Protein 5VCZ (pdb70)

Foldseek 3Di:
DVVDPFPDDDAKFWADPVDDPGRDDDAVQDDPVDDDDCVVRFWDFDDWPDQDQQATKTWIQGRRPRDIKIKGKGDAAQPTDVSVVLQSVLNVQLVLLDDDPQAWHWPTWMDDPRMIMTITHDFAAFQVVVLVVVVFADPVVLLLQALLSVLVSLVSQQVQQKAQQADARRQWGHHPPSHIHGYDSSQMDRACNVHGDDGDHYQLQQFQPCVVVPPDHSLRVLSSVLVRSLCRNQVDDGDSDDDRSVCLLVQDDDCVRPVPPDPVSNVLSSLSSHNDSVRRDHSVRSCPDPSNPD

Solvent-accessible surface area: 15020 Å² total; per-residue (Å²): 104,40,132,105,151,85,84,198,159,138,167,22,75,45,6,30,124,86,51,106,116,55,93,90,9,150,16,72,38,31,52,100,98,111,126,77,33,4,3,91,6,2,12,95,106,83,53,127,81,24,117,25,111,101,1,32,31,13,64,0,89,7,86,111,66,40,132,56,3,14,0,53,60,9,112,56,82,36,216,21,18,94,20,86,37,113,54,15,45,18,0,4,5,14,63,92,4,37,142,35,92,1,3,11,86,33,72,48,2,0,19,27,44,20,25,6,10,5,4,24,32,52,32,32,64,8,0,64,87,31,20,123,90,121,59,45,50,5,60,46,88,44,0,51,25,8,0,80,1,2,0,49,0,0,16,45,0,29,81,80,24,2,0,0,13,21,0,38,3,33,7,1,53,17,25,101,234,40,102,2,53,0,0,72,1,33,33,16,28,78,66,69,60,98,54,106,35,170,51,86,124,13,21,56,54,7,18,0,21,16,16,113,147,44,56,68,21,40,21,2,1,2,0,8,0,0,0,0,0,0,36,4,10,14,82,8,162,3,42,112,39,51,130,28,26,99,61,7,11,131,50,97,21,20,84,155,82,0,81,78,19,38,87,95,0,79,53,3,0,82,70,0,8,48,48,56,33,182,128,11,22,82,2,113,55,1,29,67,49,92,72,5,125,194

Sequence (294 aa):
LGTENLYFQSQPRRVSFRGEASETLQSPGYDPSRPESFFQQSFQRLSRLGHGSSYGEVFKVRSKEDGRLYAVKRSMSPFRGPKDRARKLAEVGSHEKVGQHPCCVRLEQAWEEGGILYLQTELCGPSLQQHCEAWGASSLPEAQVWGYLRDTLLALAHLHSQGLVHLDVKPANIFLGPRGRCKLGDFGLLVELGTAGAGEVQEGDPRYMAPELLQGSYGTAADVFSLGLTILEVACNMELPHHGGEGWQQLRQGYLPPEFTAGLSSELRSSVLVMMLEPDPKLRATAEALLALPVLRQ

GO terms:
  GO:0016301 kinase activity (F, IDA)
  GO:0004674 protein serine/threonine kinase activity (F, IDA)
  GO:0010972 negative regulation of G2/M transition of mitotic cell cycle (P, IDA)
  GO:0000139 Golgi membrane (C, EXP)
  GO:0005789 endoplasmic reticulum membrane (C, EXP)
  GO:0004672 protein kinase activity (F, TAS)
  GO:0005783 endoplasmic reticulum (C, TAS)
  GO:0005794 Golgi apparatus (C, TAS)
  GO:0016020 membrane (C, TAS)
  GO:0000079 regulation of cyclin-dependent protein serine/threonine kinase activity (P, TAS)
  GO:0000278 mitotic cell cycle (P, TAS)
  GO:0007088 regulation of mitotic nuclear division (P, TAS)
  GO:0004674 protein serine/threonine kinase activity (F, TAS)
  GO:0005654 nucleoplasm (C, TAS)
  GO:0005829 cytosol (C, TAS)
  GO:0000086 G2/M transition of mitotic cell cycle (P, TAS)
  GO:0005515 protein binding (F, IPI)
  GO:0005794 Golgi apparatus (C, IDA)
  GO:0016020 membrane (C, HDA)

Radius of gyration: 20.24 Å; Cα contacts (8 Å, |Δi|>4): 505; chains: 1; bounding box: 45×42×62 Å

Secondary structure (DSSP, 8-state):
-TTSS--S----EE--SS--S-S----TT--TTSSS-HHHHHEEEEEEEEEETTEEEEEEEETTTS-EEEEEEESSS--SHHHHHHHHHHHHHHHHH---TTBPPEEEEEEETTEEEEEEE--S-BHHHHHHHH-SPPPHHHHHHHHHHHHHHHHHHHHTTEE----SGGGEEE-GGG-EEE---TT-EESS-SSS-------TTT--GGGGGT--STHHHHHHHHHHHHHHHHT-PPPSSHHHHHHHTTT---HHHHTTS-HHHHHHHHHHS-SSTTTSPPHHHHHTSGGGT-

B-factor: mean 24.28, std 23.1, range [7.2, 199.94]

Nearest PDB structures (foldseek):
  5vcz-assembly1_A  TM=1.003E+00  e=2.051E-62  Homo sapiens
  5vcy-assembly1_A  TM=9.976E-01  e=4.112E-59  Homo sapiens
  5vd3-assembly1_A  TM=9.984E-01  e=2.965E-58  Homo sapiens
  5vd0-assembly1_A  TM=9.946E-01  e=2.270E-57  Homo sapiens
  8d6e-assembly1_B  TM=9.718E-01  e=1.804E-53  Homo sapiens

Structure (mmCIF, N/CA/C/O backbone):
data_5VCZ
#
_entry.id   5VCZ
#
_cell.length_a   46.630
_cell.length_b   54.970
_cell.length_c   113.530
_cell.angle_alpha   90.000
_cell.angle_beta   90.000
_cell.angle_gamma   90.000
#
_symmetry.space_group_name_H-M   'P 21 21 21'
#
loop_
_entity.id
_entity.type
_entity.pdbx_description
1 polymer 'Membrane-associated tyrosine- and threonine-specific cdc2-inhibitory kinase'
2 non-polymer 4-[(3,5-DICHLORO-4-METHOXYPHENYL)AMINO]-6-METHOXY-7-[3-(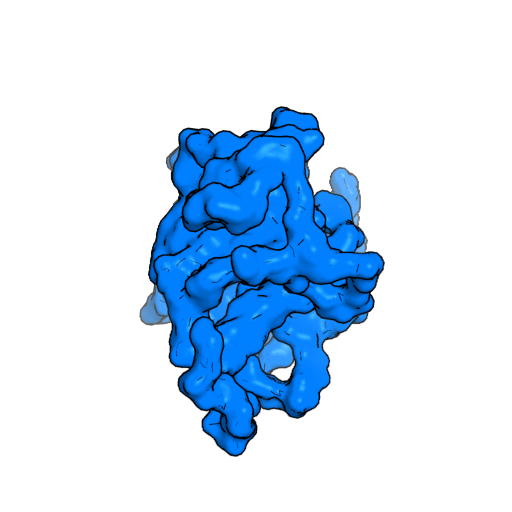4-METHYLPIPERAZIN-1-YL)PROPOXY]QUINOLINE-3-CARBONITRILE
3 non-polymer 1,2-ETHANEDIOL
4 non-polymer DI(HYDROXYETHYL)ETHER
5 water water
#
loop_
_atom_site.group_PDB
_atom_site.id
_atom_site.type_symbol
_atom_site.label_atom_id
_atom_site.label_alt_id
_atom_site.label_comp_id
_atom_site.label_asym_id
_atom_site.label_entity_id
_atom_site.label_seq_id
_atom_site.pdbx_PDB_ins_code
_atom_site.Cartn_x
_atom_site.Cartn_y
_atom_site.Cartn_z
_atom_site.occupancy
_atom_site.B_iso_or_equiv
_atom_site.auth_seq_id
_atom_site.auth_comp_id
_atom_site.auth_asym_id
_atom_site.auth_atom_id
_atom_site.pdbx_PDB_model_num
ATOM 1 N N . LEU A 1 13 ? -23.350 -1.164 -8.610 1.00 22.04 -10 LEU A N 1
ATOM 2 C CA . LEU A 1 13 ? -22.820 -1.220 -9.961 1.00 19.53 -10 LEU A CA 1
ATOM 3 C C . LEU A 1 13 ? -23.184 -2.512 -10.702 1.00 24.52 -10 LEU A C 1
ATOM 4 O O . LEU A 1 13 ? -23.243 -2.539 -11.930 1.00 29.03 -10 LEU A O 1
ATOM 20 N N . GLY A 1 14 ? -23.438 -3.562 -9.962 1.00 25.95 -9 GLY A N 1
ATOM 21 C CA . GLY A 1 14 ? -23.704 -4.813 -10.634 1.00 17.11 -9 GLY A CA 1
ATOM 22 C C . GLY A 1 14 ? -25.062 -4.933 -11.302 1.00 42.28 -9 GLY A C 1
ATOM 23 O O . GLY A 1 14 ? -25.256 -5.860 -12.081 1.00 17.62 -9 GLY A O 1
ATOM 27 N N . THR A 1 15 ? -26.013 -4.056 -10.967 1.00 110.41 -8 THR A N 1
ATOM 28 C CA . THR A 1 15 ? -27.317 -4.028 -11.656 1.00 20.76 -8 THR A CA 1
ATOM 29 C C . THR A 1 15 ? -27.404 -2.797 -12.542 1.00 20.03 -8 THR A C 1
ATOM 30 O O . THR A 1 15 ? -28.418 -2.605 -13.175 1.00 39.73 -8 THR A O 1
ATOM 41 N N . GLU A 1 16 ? -26.297 -2.049 -12.699 1.00 27.32 -7 GLU A N 1
ATOM 42 C CA . GLU A 1 16 ? -26.263 -0.840 -13.549 1.00 84.42 -7 GLU A CA 1
ATOM 43 C C . GLU A 1 16 ? -25.827 -1.239 -14.953 1.00 61.82 -7 GLU A C 1
ATOM 44 O O . GLU A 1 16 ? -25.238 -2.295 -15.111 1.00 23.17 -7 GLU A O 1
ATOM 56 N N . ASN A 1 17 ? -26.107 -0.371 -15.932 1.00 62.49 -6 ASN A N 1
ATOM 57 C CA . ASN A 1 17 ? -25.800 -0.547 -17.368 1.00 23.94 -6 ASN A CA 1
ATOM 58 C C . ASN A 1 17 ? -24.336 -0.339 -17.697 1.00 73.84 -6 ASN A C 1
ATOM 59 O O . ASN A 1 17 ? -23.984 0.428 -18.588 1.00 38.66 -6 ASN A O 1
ATOM 70 N N . LEU A 1 18 ? -23.483 -1.039 -16.969 1.00 35.53 -5 LEU A N 1
ATOM 71 C CA . LEU A 1 18 ? -22.049 -0.809 -17.035 1.00 41.81 -5 LEU A CA 1
ATOM 72 C C . LEU A 1 18 ? -21.299 -1.967 -17.669 1.00 42.72 -5 LEU A C 1
ATOM 73 O O . LEU A 1 18 ? -20.069 -1.994 -17.670 1.00 44.45 -5 LEU A O 1
ATOM 89 N N . TYR A 1 19 ? -22.044 -2.912 -18.224 1.00 24.51 -4 TYR A N 1
ATOM 90 C CA . TYR A 1 19 ? -21.465 -4.164 -18.624 1.00 16.56 -4 TYR A CA 1
ATOM 91 C C . TYR A 1 19 ? -21.198 -4.312 -20.080 1.00 28.75 -4 TYR A C 1
ATOM 92 O O . TYR A 1 19 ? -21.944 -3.820 -20.896 1.00 29.52 -4 TYR A O 1
ATOM 110 N N . PHE A 1 20 ? -20.061 -4.950 -20.331 1.00 16.35 -3 PHE A N 1
ATOM 111 C CA . PHE A 1 20 ? -19.646 -5.497 -21.613 1.00 29.22 -3 PHE A CA 1
ATOM 112 C C . PHE A 1 20 ? -19.390 -4.341 -22.546 1.00 74.94 -3 PHE A C 1
ATOM 113 O O . PHE A 1 20 ? -19.942 -4.287 -23.641 1.00 44.47 -3 PHE A O 1
ATOM 130 N N . GLN A 1 21 ? -18.557 -3.410 -22.079 1.00 28.66 -2 GLN A N 1
ATOM 131 C CA . GLN A 1 21 ? -18.072 -2.299 -22.919 1.00 62.08 -2 GLN A CA 1
ATOM 132 C C . GLN A 1 21 ? -16.542 -2.255 -22.945 1.00 48.17 -2 GLN A C 1
ATOM 133 O O . GLN A 1 21 ? -15.893 -2.770 -22.036 1.00 71.19 -2 GLN A O 1
ATOM 147 N N . SER A 1 22 ? -15.975 -1.652 -23.995 1.00 96.01 -1 SER A N 1
ATOM 148 C CA . SER A 1 22 ? -14.527 -1.385 -24.110 1.00 103.08 -1 SER A CA 1
ATOM 149 C C . SER A 1 22 ? -13.649 -2.589 -23.756 1.00 71.14 -1 SER A C 1
ATOM 150 O O . SER A 1 22 ? 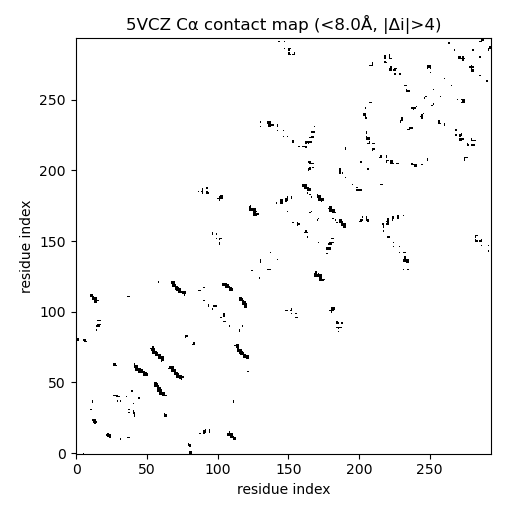-12.634 -2.466 -23.061 1.00 50.71 -1 SER A O 1
ATOM 156 N N . GLN A 1 27 ? -4.209 4.347 -25.123 1.00 61.41 78 GLN A N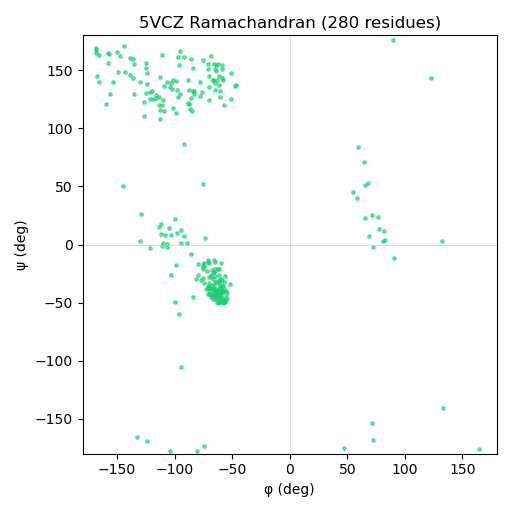 1
ATOM 157 C CA . GLN A 1 27 ? -5.462 4.408 -24.387 1.00 45.90 78 GLN A CA 1
ATOM 158 C C . GLN A 1 27 ? -5.348 4.832 -22.876 1.00 23.16 78 GLN A C 1
ATOM 159 O O . GLN A 1 27 ? -6.358 4.835 -22.176 1.00 33.73 78 GLN A O 1
ATOM 172 N N . PRO A 1 28 ? -4.141 5.166 -22.392 1.00 25.76 79 PRO A N 1
ATOM 173 C CA . PRO A 1 28 ? -3.993 5.396 -20.946 1.00 25.77 79 PRO A CA 1
ATOM 174 C C . PRO A 1 28 ? -4.749 6.626 -20.430 1.00 22.85 79 PRO A C 1
ATOM 175 O O . PRO A 1 28 ? -4.856 7.655 -21.097 1.00 24.97 79 PRO A O 1
ATOM 186 N N . ARG A 1 29 ? -5.314 6.501 -19.246 1.00 15.90 80 ARG A N 1
ATOM 187 C CA . ARG A 1 29 ? -6.058 7.568 -18.632 1.00 16.50 80 ARG A CA 1
ATOM 188 C C . ARG A 1 29 ? -5.643 7.656 -17.177 1.00 16.45 80 ARG A C 1
ATOM 189 O O . ARG A 1 29 ? -5.597 6.658 -16.451 1.00 16.42 80 ARG A O 1
ATOM 210 N N . ARG A 1 30 ? -5.306 8.862 -16.738 1.00 15.29 81 ARG A N 1
ATOM 211 C CA . ARG A 1 30 ? -5.026 9.124 -15.320 1.00 16.75 81 ARG A CA 1
ATOM 212 C C . ARG A 1 30 ? -6.207 8.759 -14.406 1.00 22.33 81 ARG A C 1
ATOM 213 O O . ARG A 1 30 ? -7.391 8.984 -14.749 1.00 21.88 81 ARG A O 1
ATOM 234 N N . VAL A 1 31 ? -5.889 8.200 -13.240 1.00 17.03 82 VAL A N 1
ATOM 235 C CA . VAL A 1 31 ? -6.860 7.945 -12.212 1.00 16.83 82 VAL A CA 1
ATOM 236 C C . VAL A 1 31 ? -6.604 8.865 -11.029 1.00 20.63 82 VAL A C 1
ATOM 237 O O . VAL A 1 31 ? -5.515 8.862 -10.428 1.00 21.92 82 VAL A O 1
ATOM 250 N N . SER A 1 32 ? -7.608 9.668 -10.721 1.00 24.72 83 SER A N 1
ATOM 251 C CA . SER A 1 32 ? -7.540 10.608 -9.612 1.00 32.23 83 SER A CA 1
ATOM 252 C C . SER A 1 32 ? -8.947 11.019 -9.189 1.00 31.26 83 SER A C 1
ATOM 253 O O . SER A 1 32 ? -9.715 11.565 -9.983 1.00 79.86 83 SER A O 1
ATOM 261 N N . PHE A 1 33 ? -9.269 10.756 -7.923 1.00 60.01 84 PHE A N 1
ATOM 262 C CA . PHE A 1 33 ? -10.555 11.135 -7.355 1.00 48.78 84 PHE A CA 1
ATOM 263 C C . PHE A 1 33 ? -10.541 12.602 -6.945 1.00 68.86 84 PHE A C 1
ATOM 264 O O . PHE A 1 33 ? -11.577 13.271 -6.957 1.00 82.54 84 PHE A O 1
ATOM 281 N N . ARG A 1 34 ? -9.360 13.092 -6.584 1.00 56.91 85 ARG A N 1
ATOM 282 C CA . ARG A 1 34 ? -9.199 14.473 -6.161 1.00 84.72 85 ARG A CA 1
ATOM 283 C C . ARG A 1 34 ? -9.714 15.401 -7.243 1.00 107.60 85 ARG A C 1
ATOM 284 O O . ARG A 1 34 ? -10.524 16.294 -6.980 1.00 88.61 85 ARG A O 1
ATOM 290 N N . GLY A 1 35 ? -9.254 15.151 -8.466 1.00 100.38 86 GLY A N 1
ATOM 291 C CA . GLY A 1 35 ? -9.548 16.006 -9.599 1.00 96.10 86 GLY A CA 1
ATOM 292 C C . GLY A 1 35 ? -8.258 16.504 -10.217 1.00 51.11 86 GLY A C 1
ATOM 293 O O . GLY A 1 35 ? -7.299 16.787 -9.505 1.00 72.96 86 GLY A O 1
ATOM 297 N N . GLU A 1 36 ? -8.236 16.619 -11.540 1.00 80.16 87 GLU A N 1
ATOM 298 C CA . GLU A 1 36 ? -7.009 16.924 -12.262 1.00 61.99 87 GLU A CA 1
ATOM 299 C C . GLU A 1 36 ? -7.229 17.917 -13.389 1.00 89.03 87 GLU A C 1
ATOM 300 O O . GLU A 1 36 ? -8.349 18.110 -13.866 1.00 81.39 87 GLU A O 1
ATOM 312 N N . ALA A 1 37 ? -6.141 18.544 -13.815 1.00 116.30 88 ALA A N 1
ATOM 313 C CA . ALA A 1 37 ? -6.189 19.443 -14.951 1.00 95.89 88 ALA A CA 1
ATOM 314 C C . ALA A 1 37 ? -6.375 18.637 -16.234 1.00 105.29 88 ALA A C 1
ATOM 315 O O . ALA A 1 37 ? -6.869 19.159 -17.235 1.00 95.60 88 ALA A O 1
ATOM 322 N N . SER A 1 38 ? -5.991 17.361 -16.192 1.00 108.02 89 SER A N 1
ATOM 323 C CA . SER A 1 38 ? -6.088 16.487 -17.359 1.00 108.19 89 SER A CA 1
ATOM 324 C C . SER A 1 38 ? -5.932 15.009 -17.010 1.00 64.96 89 SER A C 1
ATOM 325 O O . SER A 1 38 ? -5.094 14.641 -16.191 1.00 66.65 89 SER A O 1
ATOM 333 N N . GLU A 1 39 ? -6.741 14.167 -17.647 1.00 29.88 90 GLU A N 1
ATOM 334 C CA . GLU A 1 39 ? -6.555 12.726 -17.566 1.00 26.19 90 GLU A CA 1
ATOM 335 C C . GLU A 1 39 ? -5.630 12.132 -18.640 1.00 25.13 90 GLU A C 1
ATOM 336 O O . GLU A 1 39 ? -5.425 10.942 -18.679 1.00 21.48 90 GLU A O 1
ATOM 348 N N . THR A 1 40 ? -5.065 12.959 -19.508 1.00 26.03 91 THR A N 1
ATOM 349 C CA . THR A 1 40 ? -4.101 12.531 -20.520 1.00 30.11 91 THR A CA 1
ATOM 350 C C . THR A 1 40 ? -2.721 12.311 -19.899 1.00 25.88 91 THR A C 1
ATOM 351 O O . THR A 1 40 ? -2.330 13.086 -19.023 1.00 35.48 91 THR A O 1
ATOM 362 N N . LEU A 1 41 ? -2.004 11.252 -20.319 1.00 24.09 92 LEU A N 1
ATOM 363 C CA . LEU A 1 41 ? -0.620 11.013 -19.866 1.00 22.47 92 LEU A CA 1
ATOM 364 C C . LEU A 1 41 ? 0.413 11.309 -20.931 1.00 20.24 92 LEU A C 1
ATOM 365 O O . LEU A 1 41 ? 0.199 11.038 -22.123 1.00 25.22 92 LEU A O 1
ATOM 381 N N . GLN A 1 42 ? 1.496 11.919 -20.481 1.00 19.66 93 GLN A N 1
ATOM 382 C CA . GLN A 1 42 ? 2.647 12.200 -21.330 1.00 22.71 93 GLN A CA 1
ATOM 383 C C . GLN A 1 42 ? 3.910 11.834 -20.597 1.00 18.48 93 GLN A C 1
ATOM 384 O O . GLN A 1 42 ? 3.954 11.884 -19.361 1.00 19.62 93 GLN A O 1
ATOM 398 N N . SER A 1 43 ? 4.981 11.546 -21.343 1.00 16.66 94 SER A N 1
ATOM 399 C CA . SER A 1 43 ? 6.283 11.269 -20.770 1.00 14.74 94 SER A CA 1
ATOM 400 C C . SER A 1 43 ? 7.349 11.290 -21.849 1.00 15.26 94 SER A C 1
ATOM 401 O O . SER A 1 43 ? 7.077 10.829 -22.944 1.00 15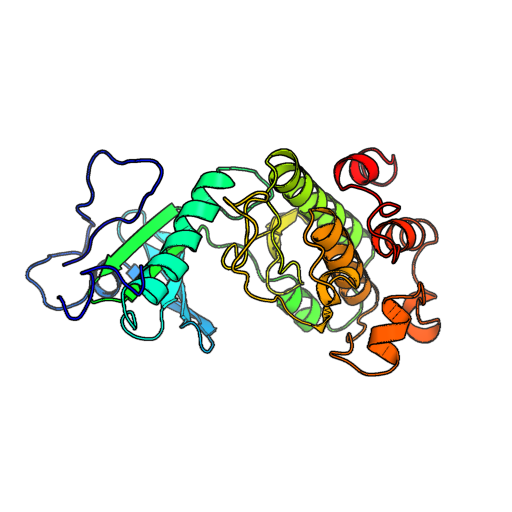.32 94 SER A O 1
ATOM 409 N N . PRO A 1 44 ? 8.551 11.768 -21.515 1.00 16.16 95 PRO A N 1
ATOM 410 C CA . PRO A 1 44 ? 9.695 11.370 -22.317 1.00 16.81 95 PRO A CA 1
ATOM 411 C C . PRO A 1 44 ? 9.683 9.857 -22.524 1.00 15.44 95 PRO A C 1
ATOM 412 O O . PRO A 1 44 ? 9.394 9.090 -21.613 1.00 15.11 95 PRO A O 1
ATOM 423 N N . GLY A 1 45 ? 9.955 9.433 -23.762 1.00 17.51 96 GLY A N 1
ATOM 424 C CA . GLY A 1 45 ? 9.949 8.009 -24.084 1.00 15.93 96 GLY A CA 1
ATOM 425 C C . GLY A 1 45 ? 8.638 7.434 -24.548 1.00 15.73 96 GLY A C 1
ATOM 426 O O . GLY A 1 45 ? 8.609 6.289 -25.021 1.00 15.58 96 GLY A O 1
ATOM 430 N N . TYR A 1 46 ? 7.541 8.197 -24.409 1.00 14.91 97 TYR A N 1
ATOM 431 C CA . TYR A 1 46 ? 6.197 7.712 -24.701 1.00 14.56 97 TYR A CA 1
ATOM 432 C C . TYR A 1 46 ? 5.619 8.361 -25.957 1.00 15.08 97 TYR A C 1
ATOM 433 O O . TYR A 1 46 ? 5.525 9.591 -26.043 1.00 16.63 97 TYR A O 1
ATOM 451 N N . ASP A 1 47 ? 5.208 7.525 -26.905 1.00 15.08 98 ASP A N 1
ATOM 452 C CA . ASP A 1 47 ? 4.486 7.925 -28.111 1.00 15.51 98 ASP A CA 1
ATOM 453 C C . ASP A 1 47 ? 3.221 7.081 -28.182 1.00 15.07 98 ASP A C 1
ATOM 454 O O . ASP A 1 47 ? 3.321 5.874 -28.325 1.00 14.94 98 ASP A O 1
ATOM 463 N N . PRO A 1 48 ? 2.037 7.686 -27.979 1.00 15.00 99 PRO A N 1
ATOM 464 C CA . PRO A 1 48 ? 0.799 6.910 -27.977 1.00 18.16 99 PRO A CA 1
ATOM 465 C C . PRO A 1 48 ? 0.511 6.164 -29.278 1.00 18.49 99 PRO A C 1
ATOM 466 O O . PRO A 1 48 ? -0.274 5.194 -29.246 1.00 22.54 99 PRO A O 1
ATOM 477 N N . SER A 1 49 ? 1.186 6.508 -30.362 1.00 19.24 100 SER A N 1
ATOM 478 C CA . SER A 1 49 ? 0.968 5.765 -31.596 1.00 22.49 100 SER A CA 1
ATOM 479 C C . SER A 1 49 ? 1.827 4.511 -31.716 1.00 21.72 100 SER A C 1
ATOM 480 O O . SER A 1 49 ? 1.611 3.721 -32.629 1.00 25.21 100 SER A O 1
ATOM 488 N N . ARG A 1 50 ? 2.789 4.285 -30.810 1.00 17.81 101 ARG A N 1
ATOM 489 C CA . ARG A 1 50 ? 3.474 3.021 -30.746 1.00 16.91 101 ARG A CA 1
ATOM 490 C C . ARG A 1 50 ? 2.641 2.050 -29.901 1.00 16.15 101 ARG A C 1
ATOM 491 O O . ARG A 1 50 ? 1.903 2.472 -29.032 1.00 18.53 101 ARG A O 1
ATOM 512 N N . PRO A 1 51 ? 2.770 0.747 -30.175 1.00 19.88 102 PRO A N 1
ATOM 513 C CA . PRO A 1 51 ? 1.821 -0.178 -29.545 1.00 18.77 102 PRO A CA 1
ATOM 514 C C . PRO A 1 51 ? 2.110 -0.546 -28.099 1.00 19.59 102 PRO A C 1
ATOM 515 O O . PRO A 1 51 ? 1.211 -1.034 -27.404 1.00 21.71 102 PRO A O 1
ATOM 526 N N . GLU A 1 52 ? 3.321 -0.301 -27.633 1.00 15.63 103 GLU A N 1
ATOM 527 C CA . GLU A 1 52 ? 3.662 -0.613 -26.247 1.00 14.40 103 GLU A CA 1
ATOM 528 C C . GLU A 1 52 ? 2.844 0.261 -25.278 1.00 13.30 103 GLU A C 1
ATOM 529 O O . GLU A 1 52 ? 2.475 1.406 -25.600 1.00 15.32 103 GLU A O 1
ATOM 541 N N . SER A 1 53 ? 2.586 -0.257 -24.089 1.00 12.16 104 SER A N 1
ATOM 542 C CA . SER A 1 53 ? 1.857 0.474 -23.100 1.00 12.02 104 SER A CA 1
ATOM 543 C C . SER A 1 53 ? 2.641 1.673 -22.564 1.00 12.01 104 SER A C 1
ATOM 544 O O . SER A 1 53 ? 3.868 1.768 -22.721 1.00 12.13 104 SER A O 1
ATOM 552 N N . PHE A 1 54 ? 1.920 2.594 -21.941 1.00 11.83 105 PHE A N 1
ATOM 553 C CA . PHE A 1 54 ? 2.532 3.731 -21.286 1.00 11.93 105 PHE A CA 1
ATOM 554 C C . PHE A 1 54 ? 3.564 3.224 -20.288 1.00 11.67 105 PHE A C 1
ATOM 555 O O . PHE A 1 54 ? 4.663 3.785 -20.160 1.00 11.90 105 PHE A O 1
ATOM 572 N N . PHE A 1 55 ? 3.241 2.172 -19.556 1.00 11.25 106 PHE A N 1
ATOM 573 C CA . PHE A 1 55 ? 4.176 1.632 -18.580 1.00 11.02 106 PHE A CA 1
ATOM 574 C C . PHE A 1 55 ? 5.456 1.124 -19.222 1.00 11.26 106 PHE A C 1
ATOM 575 O O . PHE A 1 55 ? 6.542 1.385 -18.728 1.00 12.75 106 PHE A O 1
ATOM 592 N N . GLN A 1 56 ? 5.326 0.399 -20.315 1.00 11.43 107 GLN A N 1
ATOM 593 C CA . GLN A 1 56 ? 6.491 -0.096 -21.028 1.00 11.75 107 GLN A CA 1
ATOM 594 C C . GLN A 1 56 ? 7.372 1.005 -21.594 1.00 12.80 107 GLN A C 1
ATOM 595 O O . GLN A 1 56 ? 8.599 0.905 -21.573 1.00 15.40 107 GLN A O 1
ATOM 609 N N . GLN A 1 57 ? 6.742 2.038 -22.148 1.00 12.45 108 GLN A N 1
ATOM 610 C CA . GLN A 1 57 ? 7.473 3.091 -22.822 1.00 13.00 108 GLN A CA 1
ATOM 611 C C . GLN A 1 57 ? 8.093 4.105 -21.887 1.00 14.28 108 GLN A C 1
ATOM 612 O O . GLN A 1 57 ? 9.045 4.746 -22.211 1.00 14.17 108 GLN A O 1
ATOM 626 N N . SER A 1 58 ? 7.505 4.279 -20.695 1.00 12.63 109 SER A N 1
ATOM 627 C CA . SER A 1 58 ? 7.792 5.460 -19.869 1.00 12.77 109 SER A CA 1
ATOM 628 C C . SER A 1 58 ? 8.669 5.188 -18.641 1.00 12.57 109 SER A C 1
ATOM 629 O O . SER A 1 58 ? 9.032 6.110 -17.910 1.00 12.73 109 SER A O 1
ATOM 637 N N . PHE A 1 59 ? 9.023 3.918 -18.454 1.00 12.26 110 PHE A N 1
ATOM 638 C CA . PHE A 1 59 ? 9.812 3.457 -17.309 1.00 12.05 110 PHE A CA 1
ATOM 639 C C . PHE A 1 59 ? 10.840 2.448 -17.748 1.00 12.26 110 PHE A C 1
ATOM 640 O O . PHE A 1 59 ? 10.620 1.669 -18.687 1.00 14.92 110 PHE A O 1
ATOM 657 N N . GLN A 1 60 ? 11.981 2.478 -17.075 1.00 12.30 111 GLN A N 1
ATOM 658 C CA . GLN A 1 60 ? 12.910 1.337 -17.091 1.00 13.53 111 GLN A CA 1
ATOM 659 C C . GLN A 1 60 ? 12.496 0.393 -15.984 1.00 14.55 111 GLN A C 1
ATOM 660 O O . GLN A 1 60 ? 12.452 0.772 -14.832 1.00 13.99 111 GLN A O 1
ATOM 674 N N . ARG A 1 61 ? 12.171 -0.851 -16.313 1.00 12.28 112 ARG A N 1
ATOM 675 C CA . ARG A 1 61 ? 11.763 -1.854 -15.352 1.00 11.58 112 ARG A CA 1
ATOM 676 C C . ARG A 1 61 ? 13.013 -2.522 -14.831 1.00 14.16 112 ARG A C 1
ATOM 677 O O . ARG A 1 61 ? 13.753 -3.154 -15.592 1.00 15.08 112 ARG A O 1
ATOM 698 N N . LEU A 1 62 ? 13.289 -2.388 -13.539 1.00 11.05 113 LEU A N 1
ATOM 699 C CA . LEU A 1 62 ? 14.558 -2.808 -12.978 1.00 11.23 113 LEU A CA 1
ATOM 700 C C . LEU A 1 62 ? 14.418 -4.166 -12.303 1.00 15.46 113 LEU A C 1
ATOM 701 O O . LEU A 1 62 ? 15.231 -5.040 -12.555 1.00 15.15 113 LEU A O 1
ATOM 717 N N . SER A 1 63 ? 13.431 -4.372 -11.443 1.00 10.83 114 SER A N 1
ATOM 718 C CA . SER A 1 63 ? 13.263 -5.661 -10.791 1.00 11.02 114 SER A CA 1
ATOM 719 C C . SER A 1 63 ? 11.883 -5.833 -10.313 1.00 12.61 114 SER A C 1
ATOM 720 O O . SER A 1 63 ? 11.110 -4.863 -10.262 1.00 12.38 114 SER A O 1
ATOM 728 N N . ARG A 1 64 ? 11.528 -7.066 -9.995 1.00 10.50 115 ARG A N 1
ATOM 729 C CA . ARG A 1 64 ? 10.222 -7.345 -9.448 1.00 10.13 115 ARG A CA 1
ATOM 730 C C . ARG A 1 64 ? 10.322 -7.460 -7.960 1.00 11.64 115 ARG A C 1
ATOM 731 O O . ARG A 1 64 ? 10.985 -8.318 -7.410 1.00 15.02 115 ARG A O 1
ATOM 752 N N . LEU A 1 65 ? 9.711 -6.512 -7.320 1.00 9.14 116 LEU A N 1
ATOM 753 C CA . LEU A 1 65 ? 9.678 -6.406 -5.848 1.00 9.01 116 LEU A CA 1
ATOM 754 C C . LEU A 1 65 ? 8.722 -7.362 -5.185 1.00 9.53 116 LEU A C 1
ATOM 755 O O . LEU A 1 65 ? 8.954 -7.809 -4.037 1.00 12.75 116 LEU A O 1
ATOM 771 N N . GLY A 1 66 ? 7.644 -7.697 -5.886 1.00 9.93 117 GLY A N 1
ATOM 772 C CA . GLY A 1 66 ? 6.646 -8.595 -5.342 1.00 9.71 117 GLY A CA 1
ATOM 773 C C . GLY A 1 66 ? 5.711 -9.115 -6.414 1.00 10.30 117 GLY A C 1
ATOM 774 O O . GLY A 1 66 ? 5.584 -8.515 -7.459 1.00 10.59 117 GLY A O 1
ATOM 778 N N . HIS A 1 67 ? 4.993 -10.189 -6.106 1.00 10.48 118 HIS A N 1
ATOM 779 C CA . HIS A 1 67 ? 3.988 -10.684 -7.001 1.00 9.86 118 HIS A CA 1
ATOM 780 C C . HIS A 1 67 ? 2.997 -11.514 -6.211 1.00 11.91 118 HIS A C 1
ATOM 781 O O . HIS A 1 67 ? 3.312 -12.047 -5.145 1.00 13.63 118 HIS A O 1
ATOM 795 N N . GLY A 1 68 ? 1.806 -11.626 -6.757 1.00 10.83 119 GLY A N 1
ATOM 796 C CA . GLY A 1 68 ? 0.756 -12.426 -6.171 1.00 10.43 119 GLY A CA 1
ATOM 797 C C . GLY A 1 68 ? -0.451 -12.435 -7.060 1.00 11.37 119 GLY A C 1
ATOM 798 O O . GLY A 1 68 ? -0.401 -12.059 -8.223 1.00 11.28 119 GLY A O 1
ATOM 802 N N A SER A 1 69 ? -1.564 -12.874 -6.513 0.51 13.68 120 SER A N 1
ATOM 803 N N B SER A 1 69 ? -1.565 -12.876 -6.497 0.49 12.55 120 SER A N 1
ATOM 804 C CA A SER A 1 69 ? -2.765 -12.984 -7.320 0.51 9.59 120 SER A CA 1
ATOM 805 C CA B SER A 1 69 ? -2.792 -12.974 -7.274 0.49 18.84 120 SER A CA 1
ATOM 806 C C A SER A 1 69 ? -3.219 -11.603 -7.844 0.51 14.70 120 SER A C 1
ATOM 807 C C B SER A 1 69 ? -3.186 -11.610 -7.852 0.49 9.41 120 SER A C 1
ATOM 808 O O A SER A 1 69 ? -3.899 -11.496 -8.867 0.51 13.25 120 SER A O 1
ATOM 809 O O B SER A 1 69 ? -3.801 -11.531 -8.917 0.49 11.69 120 SER A O 1
ATOM 824 N N . TYR A 1 70 ? -2.834 -10.552 -7.136 1.00 9.96 121 TYR A N 1
ATOM 825 C CA . TYR A 1 70 ? -3.197 -9.184 -7.451 1.00 10.00 121 TYR A CA 1
ATOM 826 C C . TYR A 1 70 ? -2.506 -8.652 -8.713 1.00 9.91 121 TYR A C 1
ATOM 827 O O . TYR A 1 70 ? -2.993 -7.676 -9.303 1.00 11.82 121 TYR A O 1
ATOM 845 N N . GLY A 1 71 ? -1.363 -9.226 -9.059 1.00 9.68 122 GLY A N 1
ATOM 846 C CA . GLY A 1 71 ? -0.456 -8.658 -10.048 1.00 8.99 122 GLY A CA 1
ATOM 847 C C . GLY A 1 71 ? 0.957 -8.662 -9.549 1.00 9.68 122 GLY A C 1
ATOM 848 O O . GLY A 1 71 ? 1.414 -9.634 -8.946 1.00 10.22 122 GLY A O 1
ATOM 852 N N . GLU A 1 72 ? 1.649 -7.578 -9.866 1.00 9.22 123 GLU A N 1
ATOM 853 C CA . GLU A 1 72 ? 3.096 -7.489 -9.639 1.00 8.83 123 GLU A CA 1
ATOM 854 C C . GLU A 1 72 ? 3.457 -6.107 -9.211 1.00 8.76 123 GLU A C 1
ATOM 855 O O . GLU A 1 72 ? 2.813 -5.138 -9.639 1.00 9.56 123 GLU A O 1
ATOM 867 N N . VAL A 1 73 ? 4.499 -5.976 -8.376 1.00 8.72 124 VAL A N 1
ATOM 868 C CA . VAL A 1 73 ? 5.110 -4.692 -8.074 1.00 8.75 124 VAL A CA 1
ATOM 869 C C . VAL A 1 73 ? 6.513 -4.679 -8.568 1.00 8.91 124 VAL A C 1
ATOM 870 O O . VAL A 1 73 ? 7.281 -5.612 -8.306 1.00 8.94 124 VAL A O 1
ATOM 883 N N . PHE A 1 74 ? 6.863 -3.654 -9.331 1.00 9.08 125 PHE A N 1
ATOM 884 C CA . PHE A 1 74 ? 8.187 -3.467 -9.902 1.00 9.33 125 PHE A CA 1
ATOM 885 C C . PHE A 1 74 ? 8.911 -2.290 -9.328 1.00 9.47 125 PHE A C 1
ATOM 886 O O . PHE A 1 74 ? 8.295 -1.249 -9.069 1.00 9.61 125 PHE A O 1
ATOM 903 N N . LYS A 1 75 ? 10.212 -2.426 -9.181 1.00 9.66 126 LYS A N 1
ATOM 904 C CA . LYS A 1 75 ? 11.093 -1.273 -9.015 1.00 9.94 126 LYS A CA 1
ATOM 905 C C . LYS A 1 75 ? 11.375 -0.756 -10.396 1.00 10.26 126 LYS A C 1
ATOM 906 O O . LYS A 1 75 ? 11.788 -1.525 -11.279 1.00 10.37 126 LYS A O 1
ATOM 925 N N . VAL A 1 76 ? 11.186 0.536 -10.570 1.00 10.46 127 VAL A N 1
ATOM 926 C CA . VAL A 1 76 ? 11.369 1.200 -11.859 1.00 10.82 127 VAL A CA 1
ATOM 927 C C . VAL A 1 76 ? 12.119 2.513 -11.745 1.00 11.26 127 VAL A C 1
ATOM 928 O O . VAL A 1 76 ? 12.237 3.077 -10.678 1.00 11.27 127 VAL A O 1
ATOM 941 N N . ARG A 1 77 ? 12.667 2.935 -12.884 1.00 11.69 128 ARG A N 1
ATOM 942 C CA . ARG A 1 77 ? 13.204 4.257 -13.017 1.00 12.21 128 ARG A CA 1
ATOM 943 C C . ARG A 1 77 ? 12.321 4.986 -14.013 1.00 12.37 128 ARG A C 1
ATOM 944 O O . ARG A 1 77 ? 12.089 4.534 -15.114 1.00 12.79 128 ARG A O 1
ATOM 965 N N . SER A 1 78 ? 11.838 6.155 -13.598 1.00 12.53 129 SER A N 1
ATOM 966 C CA . SER A 1 78 ? 11.002 6.993 -14.439 1.00 12.75 129 SER A CA 1
ATOM 967 C C . SER A 1 78 ? 11.807 7.716 -15.498 1.00 13.42 129 SER A C 1
ATOM 968 O O . SER A 1 78 ? 12.849 8.338 -15.214 1.00 14.01 129 SER A O 1
ATOM 976 N N . LYS A 1 79 ? 11.342 7.649 -16.735 1.00 13.53 130 LYS A N 1
ATOM 977 C CA . LYS A 1 79 ? 11.974 8.451 -17.790 1.00 14.24 130 LYS A CA 1
ATOM 978 C C . LYS A 1 79 ? 11.619 9.942 -17.687 1.00 14.71 130 LYS A C 1
ATOM 979 O O . LYS A 1 79 ? 12.299 10.780 -18.279 1.00 20.12 130 LYS A O 1
ATOM 998 N N . GLU A 1 80 ? 10.566 10.277 -16.967 1.00 14.40 131 GLU A N 1
ATOM 999 C CA . GLU A 1 80 ? 10.176 11.689 -16.778 1.00 17.64 131 GLU A CA 1
ATOM 1000 C C . GLU A 1 80 ? 11.221 12.425 -15.920 1.00 20.62 131 GLU A C 1
ATOM 1001 O O . GLU A 1 80 ? 11.628 13.578 -16.296 1.00 21.69 131 GLU A O 1
ATOM 1013 N N . ASP A 1 81 ? 11.674 11.805 -14.811 1.00 16.38 132 ASP A N 1
ATOM 1014 C CA . ASP A 1 81 ? 12.556 12.488 -13.885 1.00 15.83 132 ASP A CA 1
ATOM 1015 C C . ASP A 1 81 ? 13.835 11.719 -13.493 1.00 19.00 132 ASP A C 1
ATOM 1016 O O . ASP A 1 81 ? 14.656 12.246 -12.722 1.00 21.35 132 ASP A O 1
ATOM 1025 N N . GLY A 1 82 ? 14.052 10.528 -14.070 1.00 16.70 133 GLY A N 1
ATOM 1026 C CA . GLY A 1 82 ? 15.218 9.711 -13.753 1.00 15.94 133 GLY A CA 1
ATOM 1027 C C . GLY A 1 82 ? 15.253 9.109 -12.355 1.00 16.87 133 GLY A C 1
ATOM 1028 O O . GLY A 1 82 ? 16.298 8.622 -11.915 1.00 19.34 133 GLY A O 1
ATOM 1032 N N . ARG A 1 83 ? 14.176 9.238 -11.594 1.00 15.88 134 ARG A N 1
ATOM 1033 C CA . ARG A 1 83 ? 14.139 8.781 -10.224 1.00 15.45 134 ARG A CA 1
ATOM 1034 C C . ARG A 1 83 ? 13.502 7.393 -10.109 1.00 13.57 134 ARG A C 1
ATOM 1035 O O . ARG A 1 83 ? 12.764 6.932 -10.998 1.00 13.10 134 ARG A O 1
ATOM 1056 N N . LEU A 1 84 ? 13.768 6.757 -8.986 1.00 14.25 135 LEU A N 1
ATOM 1057 C CA . LEU A 1 84 ? 13.268 5.434 -8.691 1.00 11.98 135 LEU A CA 1
ATOM 1058 C C . LEU A 1 84 ? 11.915 5.504 -8.033 1.00 13.81 135 LEU A C 1
ATOM 1059 O O . LEU A 1 84 ? 11.650 6.348 -7.164 1.00 14.61 135 LEU A O 1
ATOM 1075 N N . TYR A 1 85 ? 11.069 4.560 -8.428 1.00 11.16 136 TYR A N 1
ATOM 1076 C CA . TYR A 1 85 ? 9.720 4.410 -7.903 1.00 10.80 136 TYR A CA 1
ATOM 1077 C C . TYR A 1 85 ? 9.357 2.932 -7.796 1.00 10.33 136 TYR A C 1
ATOM 1078 O O . TYR A 1 85 ? 10.052 2.072 -8.342 1.00 10.29 136 TYR A O 1
ATOM 1096 N N . ALA A 1 86 ? 8.226 2.633 -7.162 1.00 10.03 137 ALA A N 1
ATOM 1097 C CA . ALA A 1 86 ? 7.572 1.318 -7.210 1.00 9.65 137 ALA A CA 1
ATOM 1098 C C . ALA A 1 86 ? 6.309 1.460 -8.041 1.00 10.47 137 ALA A C 1
ATOM 1099 O O . ALA A 1 86 ? 5.613 2.472 -7.889 1.00 10.27 137 ALA A O 1
ATOM 1106 N N . VAL A 1 87 ? 6.034 0.514 -8.919 1.00 9.45 138 VAL A N 1
ATOM 1107 C CA . VAL A 1 87 ? 4.772 0.494 -9.692 1.00 9.40 138 VAL A CA 1
ATOM 1108 C C . VAL A 1 87 ? 4.094 -0.857 -9.522 1.00 9.13 138 VAL A C 1
ATOM 1109 O O . VAL A 1 87 ? 4.696 -1.905 -9.815 1.00 9.08 138 VAL A O 1
ATOM 1122 N N . LYS A 1 88 ? 2.856 -0.837 -9.042 1.00 9.02 139 LYS A N 1
ATOM 1123 C CA . LYS A 1 88 ? 2.022 -2.008 -8.973 1.00 8.86 139 LYS A CA 1
ATOM 1124 C C . LYS A 1 88 ? 1.119 -2.037 -10.179 1.00 8.96 139 LYS A C 1
ATOM 1125 O O . LYS A 1 88 ? 0.434 -1.045 -10.469 1.00 10.16 139 LYS A O 1
ATOM 1144 N N . ARG A 1 89 ? 1.145 -3.176 -10.883 1.00 8.95 140 ARG A N 1
ATOM 1145 C CA . ARG A 1 89 ? 0.333 -3.435 -12.069 1.00 9.89 140 ARG A CA 1
ATOM 1146 C C . ARG A 1 89 ? -0.616 -4.572 -11.788 1.00 11.78 140 ARG A C 1
ATOM 1147 O O . ARG A 1 89 ? -0.174 -5.642 -11.352 1.00 12.23 140 ARG A O 1
ATOM 1168 N N . SER A 1 90 ? -1.898 -4.389 -11.990 1.00 9.10 141 SER A N 1
ATOM 1169 C CA . SER A 1 90 ? -2.821 -5.493 -11.796 1.00 9.14 141 SER A CA 1
ATOM 1170 C C . SER A 1 90 ? -2.605 -6.625 -12.796 1.00 9.52 141 SER A C 1
ATOM 1171 O O . SER A 1 90 ? -2.023 -6.463 -13.847 1.00 10.61 141 SER A O 1
ATOM 1179 N N . MET A 1 91 ? -3.030 -7.807 -12.370 1.00 9.61 142 MET A N 1
ATOM 1180 C CA . MET A 1 91 ? -2.704 -9.031 -13.093 1.00 11.42 142 MET A CA 1
ATOM 1181 C C . MET A 1 91 ? -3.345 -9.161 -14.449 1.00 11.91 142 MET A C 1
ATOM 1182 O O . MET A 1 91 ? -2.679 -9.597 -15.382 1.00 16.73 142 MET A O 1
ATOM 1196 N N . SER A 1 92 ? -4.627 -8.842 -14.564 1.00 11.78 143 SER A N 1
ATOM 1197 C CA . SER A 1 92 ? -5.387 -9.112 -15.785 1.00 10.28 143 SER A CA 1
ATOM 1198 C C . SER A 1 92 ? -6.407 -8.005 -15.913 1.00 10.78 143 SER A C 1
ATOM 1199 O O . SER A 1 92 ? -6.710 -7.267 -14.958 1.00 10.86 143 SER A O 1
ATOM 1207 N N . PRO A 1 93 ? -6.965 -7.826 -17.102 1.00 10.55 144 PRO A N 1
ATOM 1208 C CA . PRO A 1 93 ? -7.930 -6.742 -17.278 1.00 11.52 144 PRO A CA 1
ATOM 1209 C C . PRO A 1 93 ? -9.136 -6.849 -16.356 1.00 10.66 144 PRO A C 1
ATOM 1210 O O . PRO A 1 93 ? -9.520 -7.970 -15.961 1.00 10.78 144 PRO A O 1
ATOM 1221 N N . PHE A 1 94 ? -9.702 -5.697 -16.030 1.00 10.62 145 PHE A N 1
ATOM 1222 C CA . PHE A 1 94 ? -10.825 -5.673 -15.090 1.00 10.71 145 PHE A CA 1
ATOM 1223 C C . PHE A 1 94 ? -11.849 -6.743 -15.447 1.00 11.07 145 PHE A C 1
ATOM 1224 O O . PHE A 1 94 ? -12.249 -6.890 -16.610 1.00 11.54 145 PHE A O 1
ATOM 1241 N N . ARG A 1 95 ? -12.346 -7.420 -14.427 1.00 11.13 146 ARG A N 1
ATOM 1242 C CA . ARG A 1 95 ? -13.375 -8.425 -14.652 1.00 11.55 146 ARG A CA 1
ATOM 1243 C C . ARG A 1 95 ? -14.712 -7.823 -15.105 1.00 11.91 146 ARG A C 1
ATOM 1244 O O . ARG A 1 95 ? -15.520 -8.485 -15.696 1.00 12.32 146 ARG A O 1
ATOM 1265 N N . GLY A 1 96 ? -14.941 -6.564 -14.720 1.00 11.79 147 GLY A N 1
ATOM 1266 C CA . GLY A 1 96 ? -16.196 -5.853 -14.897 1.00 12.13 147 GLY A CA 1
ATOM 1267 C C . GLY A 1 96 ? -16.238 -4.634 -14.033 1.00 11.98 147 GLY A C 1
ATOM 1268 O O . GLY A 1 96 ? -15.242 -4.317 -13.409 1.00 11.61 147 GLY A O 1
ATOM 1272 N N . PRO A 1 97 ? -17.354 -3.951 -14.032 1.00 12.33 148 PRO A N 1
ATOM 1273 C CA . PRO A 1 97 ? -17.415 -2.659 -13.338 1.00 12.28 148 PRO A CA 1
ATOM 1274 C C . PRO A 1 97 ? -17.211 -2.736 -11.836 1.00 12.13 148 PRO A C 1
ATOM 1275 O O . PRO A 1 97 ? -16.632 -1.781 -11.271 1.00 12.31 148 PRO A O 1
ATOM 1286 N N . LYS A 1 98 ? -17.624 -3.796 -11.164 1.00 12.25 149 LYS A N 1
ATOM 1287 C CA . LYS A 1 98 ? -17.401 -3.871 -9.719 1.00 12.14 149 LYS A CA 1
ATOM 1288 C C . LYS A 1 98 ? -15.922 -4.089 -9.395 1.00 11.96 149 LYS A C 1
ATOM 1289 O O . LYS A 1 98 ? -15.376 -3.478 -8.489 1.00 11.44 149 LYS A O 1
ATOM 1308 N N . ASP A 1 99 ? -15.265 -4.960 -10.143 1.00 11.45 150 ASP A N 1
ATOM 1309 C CA . ASP A 1 99 ? -13.857 -5.171 -9.985 1.00 11.02 150 ASP A CA 1
ATOM 1310 C C . ASP A 1 99 ? -13.112 -3.882 -10.256 1.00 10.79 150 ASP A C 1
ATOM 1311 O O . ASP A 1 99 ? -12.183 -3.515 -9.535 1.00 10.76 150 ASP A O 1
ATOM 1320 N N . ARG A 1 100 ? -13.462 -3.192 -11.322 1.00 10.94 151 ARG A N 1
ATOM 1321 C CA . ARG A 1 100 ? -12.811 -1.916 -11.636 1.00 10.82 151 ARG A CA 1
ATOM 1322 C C . ARG A 1 100 ? -12.994 -0.927 -10.503 1.00 11.55 151 ARG A C 1
ATOM 1323 O O . ARG A 1 100 ? -12.020 -0.311 -10.056 1.00 11.16 151 ARG A O 1
ATOM 1344 N N . ALA A 1 101 ? -14.213 -0.785 -10.027 1.00 11.20 152 ALA A N 1
ATOM 1345 C CA . ALA A 1 101 ? -14.471 0.181 -8.938 1.00 11.71 152 ALA A CA 1
ATOM 1346 C C . ALA A 1 101 ? -13.706 -0.192 -7.678 1.00 11.11 152 ALA A C 1
ATOM 1347 O O . ALA A 1 101 ? -13.143 0.707 -6.975 1.00 12.90 152 ALA A O 1
ATOM 1354 N N . ARG A 1 102 ? -13.604 -1.467 -7.354 1.00 10.98 153 ARG A N 1
ATOM 1355 C CA . ARG A 1 102 ? -12.856 -1.900 -6.182 1.00 10.77 153 ARG A CA 1
ATOM 1356 C C . ARG A 1 102 ? -11.389 -1.585 -6.290 1.00 10.63 153 ARG A C 1
ATOM 1357 O O . ARG A 1 102 ? -10.714 -1.111 -5.347 1.00 13.79 153 ARG A O 1
ATOM 1378 N N . LYS A 1 103 ? -10.823 -1.830 -7.469 1.00 10.52 154 LYS A N 1
ATOM 1379 C CA . LYS A 1 103 ? -9.412 -1.562 -7.682 1.00 9.92 154 LYS A CA 1
ATOM 1380 C C . LYS A 1 103 ? -9.136 -0.063 -7.701 1.00 10.09 154 LYS A C 1
ATOM 1381 O O . LYS A 1 103 ? -8.151 0.397 -7.103 1.00 10.61 154 LYS A O 1
ATOM 1400 N N . LEU A 1 104 ? -9.967 0.732 -8.362 1.00 10.48 155 LEU A N 1
ATOM 1401 C CA . LEU A 1 104 ? -9.741 2.193 -8.380 1.00 11.40 155 LEU A CA 1
ATOM 1402 C C . LEU A 1 104 ? -9.899 2.781 -6.995 1.00 11.77 155 LEU A C 1
ATOM 1403 O O . LEU A 1 104 ? -9.275 3.799 -6.716 1.00 13.09 155 LEU A O 1
ATOM 1419 N N . ALA A 1 105 ? -10.686 2.165 -6.133 1.00 12.49 156 ALA A N 1
ATOM 1420 C CA . ALA A 1 105 ? -10.842 2.673 -4.769 1.00 12.31 156 ALA A CA 1
ATOM 1421 C C . ALA A 1 105 ? -9.516 2.782 -4.057 1.00 14.54 156 ALA A C 1
ATOM 1422 O O . ALA A 1 105 ? -9.368 3.627 -3.175 1.00 15.78 156 ALA A O 1
ATOM 1429 N N . GLU A 1 106 ? -8.533 1.969 -4.430 1.00 10.73 157 GLU A N 1
ATOM 1430 C CA . GLU A 1 106 ? -7.225 2.062 -3.781 1.00 12.56 157 GLU A CA 1
ATOM 1431 C C . GLU A 1 106 ? -6.629 3.456 -4.001 1.00 12.02 157 GLU A C 1
ATOM 1432 O O . GLU A 1 106 ? -5.970 4.036 -3.131 1.00 12.46 157 GLU A O 1
ATOM 1444 N N . VAL A 1 107 ? -6.775 3.994 -5.204 1.00 10.64 158 VAL A N 1
ATOM 1445 C CA . VAL A 1 107 ? -6.297 5.339 -5.475 1.00 10.64 158 VAL A CA 1
ATOM 1446 C C . VAL A 1 107 ? -7.047 6.349 -4.627 1.00 13.65 158 VAL A C 1
ATOM 1447 O O . VAL A 1 107 ? -6.440 7.250 -4.026 1.00 14.36 158 VAL A O 1
ATOM 1460 N N . GLY A 1 108 ? -8.356 6.192 -4.493 1.00 14.18 159 GLY A N 1
ATOM 1461 C CA . GLY A 1 108 ? -9.144 7.069 -3.653 1.00 15.20 159 GLY A CA 1
ATOM 1462 C C . GLY A 1 108 ? -8.677 7.029 -2.232 1.00 13.55 159 GLY A C 1
ATOM 1463 O O . GLY A 1 108 ? -8.641 8.062 -1.574 1.00 17.36 159 GLY A O 1
ATOM 1467 N N . SER A 1 109 ? -8.332 5.844 -1.763 1.00 14.32 160 SER A N 1
ATOM 1468 C CA . SER A 1 109 ? -7.908 5.697 -0.380 1.00 13.15 160 SER A CA 1
ATOM 1469 C C . SER A 1 109 ? -6.594 6.391 -0.176 1.00 15.58 160 SER A C 1
ATOM 1470 O O . SER A 1 109 ? -6.425 7.058 0.840 1.00 16.12 160 SER A O 1
ATOM 1478 N N . HIS A 1 110 ? -5.650 6.261 -1.103 1.00 16.50 161 HIS A N 1
ATOM 1479 C CA . HIS A 1 110 ? -4.450 7.099 -1.011 1.00 20.97 161 HIS A CA 1
ATOM 1480 C C . HIS A 1 110 ? -4.756 8.565 -0.943 1.00 27.76 161 HIS A C 1
ATOM 1481 O O . HIS A 1 110 ? -4.175 9.330 -0.154 1.00 31.33 161 HIS A O 1
ATOM 1495 N N . GLU A 1 111 ? -5.653 9.013 -1.792 1.00 21.94 162 GLU A N 1
ATOM 1496 C CA . GLU A 1 111 ? -5.985 10.419 -1.807 1.00 30.57 162 GLU A CA 1
ATOM 1497 C C . GLU A 1 111 ? -6.701 10.853 -0.495 1.00 27.98 162 GLU A C 1
ATOM 1498 O O . GLU A 1 111 ? -6.499 11.994 -0.037 1.00 29.25 162 GLU A O 1
ATOM 1510 N N . LYS A 1 112 ? -7.449 9.955 0.157 1.00 26.69 163 LYS A N 1
ATOM 1511 C CA . LYS A 1 112 ? -8.087 10.255 1.461 1.00 19.59 163 LYS A CA 1
ATOM 1512 C C . LYS A 1 112 ? -6.994 10.323 2.544 1.00 23.26 163 LYS A C 1
ATOM 1513 O O . LYS A 1 112 ? -7.075 11.174 3.449 1.00 31.84 163 LYS A O 1
ATOM 1532 N N . VAL A 1 113 ? -5.976 9.468 2.479 1.00 22.54 164 VAL A N 1
ATOM 1533 C CA . VAL A 1 113 ? -4.859 9.508 3.424 1.00 29.61 164 VAL A CA 1
ATOM 1534 C C . VAL A 1 113 ? -3.985 10.741 3.158 1.00 32.86 164 VAL A C 1
ATOM 1535 O O . VAL A 1 113 ? -3.472 11.363 4.087 1.00 34.96 164 VAL A O 1
ATOM 1548 N N . GLY A 1 114 ? -3.794 11.098 1.893 1.00 42.06 165 GLY A N 1
ATOM 1549 C CA . GLY A 1 114 ? -3.013 12.293 1.564 1.00 35.40 165 GLY A CA 1
ATOM 1550 C C . GLY A 1 114 ? -1.527 12.132 1.829 1.00 53.67 165 GLY A C 1
ATOM 1551 O O . GLY A 1 114 ? -0.979 11.039 1.807 1.00 44.72 165 GLY A O 1
ATOM 1555 N N . GLN A 1 115 ? -0.862 13.245 2.080 1.00 33.42 166 GLN A N 1
ATOM 1556 C CA . GLN A 1 115 ? 0.561 13.226 2.355 1.00 28.08 166 GLN A CA 1
ATOM 1557 C C . GLN A 1 115 ? 0.759 13.196 3.876 1.00 25.96 166 GLN A C 1
ATOM 1558 O O . GLN A 1 115 ? 0.152 13.984 4.621 1.00 29.06 166 GLN A O 1
ATOM 1572 N N . HIS A 1 116 ? 1.577 12.271 4.353 1.00 20.73 167 HIS A N 1
ATOM 1573 C CA . HIS A 1 116 ? 1.927 12.216 5.757 1.00 17.01 167 HIS A CA 1
ATOM 1574 C C . HIS A 1 116 ? 3.313 11.547 5.839 1.00 15.66 167 HIS A C 1
ATOM 1575 O O . HIS A 1 116 ? 3.537 10.631 5.082 1.00 15.97 167 HIS A O 1
ATOM 1589 N N . PRO A 1 117 ? 4.220 12.010 6.713 1.00 16.95 168 PRO A N 1
ATOM 1590 C CA . PRO A 1 117 ? 5.587 11.475 6.646 1.00 17.02 168 PRO A CA 1
ATOM 1591 C C . PRO A 1 117 ? 5.745 10.007 6.997 1.00 15.85 168 PRO A C 1
ATOM 1592 O O . PRO A 1 117 ? 6.787 9.418 6.718 1.00 19.38 168 PRO A O 1
ATOM 1603 N N . CYS A 1 118 ? 4.728 9.399 7.589 1.00 13.66 169 CYS A N 1
ATOM 1604 C CA . CYS A 1 118 ? 4.795 7.987 7.969 1.00 13.54 169 CYS A CA 1
ATOM 1605 C C . CYS A 1 118 ? 3.849 7.147 7.132 1.00 12.18 169 CYS A C 1
ATOM 1606 O O . CYS A 1 118 ? 3.556 6.017 7.488 1.00 11.82 169 CYS A O 1
ATOM 1614 N N . CYS A 1 119 ? 3.396 7.688 6.000 1.00 12.16 170 CYS A N 1
ATOM 1615 C CA . CYS A 1 119 ? 2.546 6.975 5.041 1.00 11.70 170 CYS A CA 1
ATOM 1616 C C . CYS A 1 119 ? 3.191 6.999 3.673 1.00 11.82 170 CYS A C 1
ATOM 1617 O O . CYS A 1 119 ? 3.739 8.048 3.254 1.00 14.08 170 CYS A O 1
ATOM 1625 N N . VAL A 1 120 ? 3.155 5.895 2.954 1.00 11.20 171 VAL A N 1
ATOM 1626 C CA . VAL A 1 120 ? 3.755 5.862 1.620 1.00 11.44 171 VAL A CA 1
ATOM 1627 C C . VAL A 1 120 ? 2.970 6.828 0.738 1.00 12.68 171 VAL A C 1
ATOM 1628 O O . VAL A 1 120 ? 1.730 6.808 0.685 1.00 15.34 171 VAL A O 1
ATOM 1641 N N . ARG A 1 121 ? 3.716 7.656 0.011 1.00 12.99 172 ARG A N 1
ATOM 1642 C CA . ARG A 1 121 ? 3.158 8.573 -0.978 1.00 12.85 172 ARG A CA 1
ATOM 1643 C C . ARG A 1 121 ? 2.904 7.943 -2.354 1.00 14.75 172 ARG A C 1
ATOM 1644 O O . ARG A 1 121 ? 3.790 7.283 -2.930 1.00 13.11 172 ARG A O 1
ATOM 1665 N N . LEU A 1 122 ? 1.714 8.197 -2.867 1.00 13.45 173 LEU A N 1
ATOM 1666 C CA . LEU A 1 122 ? 1.330 7.852 -4.228 1.00 12.51 173 LEU A CA 1
ATOM 1667 C C . LEU A 1 122 ? 1.716 9.009 -5.171 1.00 14.57 173 LEU A C 1
ATOM 1668 O O . LEU A 1 122 ? 1.323 10.192 -4.955 1.00 16.90 173 LEU A O 1
ATOM 1684 N N . GLU A 1 123 ? 2.542 8.701 -6.174 1.00 12.78 174 GLU A N 1
ATOM 1685 C CA . GLU A 1 123 ? 2.978 9.717 -7.121 1.00 11.81 174 GLU A CA 1
ATOM 1686 C C . GLU A 1 123 ? 1.982 9.915 -8.227 1.00 13.81 174 GLU A C 1
ATOM 1687 O O . GLU A 1 123 ? 1.665 11.058 -8.593 1.00 15.59 174 GLU A O 1
ATOM 1699 N N . GLN A 1 124 ? 1.486 8.826 -8.777 1.00 12.02 175 GLN A N 1
ATOM 1700 C CA . GLN A 1 124 ? 0.440 8.914 -9.766 1.00 12.26 175 GLN A CA 1
ATOM 1701 C C . GLN A 1 124 ? -0.141 7.534 -10.028 1.00 11.45 175 GLN A C 1
ATOM 1702 O O . GLN A 1 124 ? 0.399 6.510 -9.596 1.00 11.42 175 GLN A O 1
ATOM 1716 N N . ALA A 1 125 ? -1.260 7.509 -10.740 1.00 12.69 176 ALA A N 1
ATOM 1717 C CA . ALA A 1 125 ? -1.959 6.290 -11.045 1.00 11.57 176 ALA A CA 1
ATOM 1718 C C . ALA A 1 125 ? -2.629 6.458 -12.367 1.00 12.69 176 ALA A C 1
ATOM 1719 O O . ALA A 1 125 ? -3.100 7.561 -12.710 1.00 12.92 176 ALA A O 1
ATOM 1726 N N . TRP A 1 126 ? -2.755 5.367 -13.089 1.00 10.60 177 TRP A N 1
ATOM 1727 C CA . TRP A 1 126 ? -3.444 5.387 -14.377 1.00 11.53 177 TRP A CA 1
ATOM 1728 C C . TRP A 1 126 ? -3.955 4.008 -14.746 1.00 10.93 177 TRP A C 1
ATOM 1729 O O . TRP A 1 126 ? -3.523 2.983 -14.183 1.00 10.41 177 TRP A O 1
ATOM 1750 N N . GLU A 1 127 ? -4.858 3.949 -15.710 1.00 11.45 178 GLU A N 1
ATOM 1751 C CA . GLU A 1 127 ? -5.354 2.688 -16.229 1.00 11.64 178 GLU A CA 1
ATOM 1752 C C . GLU A 1 127 ? -5.122 2.657 -17.721 1.00 11.50 178 GLU A C 1
ATOM 1753 O O . GLU A 1 127 ? -5.145 3.702 -18.368 1.00 13.71 178 GLU A O 1
ATOM 1765 N N . GLU A 1 128 ? -4.878 1.489 -18.271 1.00 10.69 179 GLU A N 1
ATOM 1766 C CA . GLU A 1 128 ? -4.707 1.315 -19.702 1.00 10.95 179 GLU A CA 1
ATOM 1767 C C . GLU A 1 128 ? -5.035 -0.138 -20.003 1.00 11.42 179 GLU A C 1
ATOM 1768 O O . GLU A 1 128 ? -4.537 -1.073 -19.370 1.00 12.41 179 GLU A O 1
ATOM 1780 N N . GLY A 1 129 ? -5.904 -0.376 -20.992 1.00 14.17 180 GLY A N 1
ATOM 1781 C CA . GLY A 1 129 ? -6.144 -1.742 -21.377 1.00 15.07 180 GLY A CA 1
ATOM 1782 C C . GLY A 1 129 ? -6.812 -2.615 -20.322 1.00 11.91 180 GLY A C 1
ATOM 1783 O O . GLY A 1 129 ? -6.606 -3.810 -20.323 1.00 14.88 180 GLY A O 1
ATOM 1787 N N . GLY A 1 130 ? -7.521 -1.984 -19.390 1.00 12.37 181 GLY A N 1
ATOM 1788 C CA . GLY A 1 130 ? -8.111 -2.701 -18.272 1.00 12.18 181 GLY A CA 1
ATOM 1789 C C . GLY A 1 130 ? -7.205 -3.017 -17.122 1.00 11.96 181 GLY A C 1
ATOM 1790 O O . GLY A 1 130 ? -7.596 -3.681 -16.195 1.00 10.40 181 GLY A O 1
ATOM 1794 N N . ILE A 1 131 ? -5.963 -2.554 -17.205 1.00 10.57 182 ILE A N 1
ATOM 1795 C CA . ILE A 1 131 ? -4.935 -2.761 -16.176 1.00 9.95 182 ILE A CA 1
ATOM 1796 C C . ILE A 1 131 ? -4.771 -1.475 -15.393 1.00 9.87 182 ILE A C 1
ATOM 1797 O O . ILE A 1 131 ? -4.761 -0.385 -15.968 1.00 10.05 182 ILE A O 1
ATOM 1813 N N . LEU A 1 132 ? -4.689 -1.582 -14.055 1.00 9.67 183 LEU A N 1
ATOM 1814 C CA . LEU A 1 132 ? -4.477 -0.433 -13.172 1.00 9.64 183 LEU A CA 1
ATOM 1815 C C . LEU A 1 132 ? -3.043 -0.398 -12.714 1.00 9.49 183 LEU A C 1
ATOM 1816 O O . LEU A 1 132 ? -2.500 -1.440 -12.294 1.00 9.89 183 LEU A O 1
ATOM 1832 N N . TYR A 1 133 ? -2.445 0.798 -12.776 1.00 9.62 184 TYR A N 1
ATOM 1833 C CA . TYR A 1 133 ? -1.073 1.022 -12.327 1.00 9.56 184 TYR A CA 1
ATOM 1834 C C . TYR A 1 133 ? -1.026 2.064 -11.264 1.00 9.63 184 TYR A C 1
ATOM 1835 O O . TYR A 1 133 ? -1.575 3.151 -11.428 1.00 9.87 184 TYR A O 1
ATOM 1853 N N . LEU A 1 134 ? -0.333 1.761 -10.174 1.00 9.47 185 LEU A N 1
ATOM 1854 C CA . LEU A 1 134 ? -0.122 2.724 -9.086 1.00 9.65 185 LEU A CA 1
ATOM 1855 C C . LEU A 1 134 ? 1.378 2.891 -8.915 1.00 9.63 185 LEU A C 1
ATOM 1856 O O . LEU A 1 134 ? 2.106 1.904 -8.718 1.00 10.06 185 LEU A O 1
ATOM 1872 N N . GLN A 1 135 ? 1.828 4.116 -8.982 1.00 9.94 186 GLN A N 1
ATOM 1873 C CA . GLN A 1 135 ? 3.234 4.471 -8.812 1.00 10.44 186 GLN A CA 1
ATOM 1874 C C . GLN A 1 135 ? 3.456 5.185 -7.509 1.00 10.40 186 GLN A C 1
ATOM 1875 O O . GLN A 1 135 ? 2.931 6.280 -7.290 1.00 10.97 186 GLN A O 1
ATOM 1889 N N . THR A 1 136 ? 4.210 4.571 -6.614 1.00 10.22 187 THR A N 1
ATOM 1890 C CA . THR A 1 136 ? 4.534 5.154 -5.285 1.00 10.25 187 THR A CA 1
ATOM 1891 C C . THR A 1 136 ? 5.997 5.519 -5.215 1.00 11.20 187 THR A C 1
ATOM 1892 O O . THR A 1 136 ? 6.826 5.056 -6.026 1.00 10.58 187 THR A O 1
ATOM 1903 N N . GLU A 1 137 ? 6.358 6.348 -4.249 1.00 10.80 188 GLU A N 1
ATOM 1904 C CA . GLU A 1 137 ? 7.754 6.464 -3.872 1.00 11.56 188 GLU A CA 1
ATOM 1905 C C . GLU A 1 137 ? 8.322 5.063 -3.624 1.00 10.62 188 GLU A C 1
ATOM 1906 O O . GLU A 1 137 ? 7.631 4.148 -3.200 1.00 10.98 188 GLU A O 1
ATOM 1918 N N . LEU A 1 138 ? 9.610 4.906 -3.924 1.00 10.76 189 LEU A N 1
ATOM 1919 C CA . LEU A 1 138 ? 10.338 3.687 -3.580 1.00 11.16 189 LEU A CA 1
ATOM 1920 C C . LEU A 1 138 ? 10.872 3.838 -2.127 1.00 10.66 189 LEU A C 1
ATOM 1921 O O . LEU A 1 138 ? 11.575 4.808 -1.803 1.00 13.72 189 LEU A O 1
ATOM 1937 N N . CYS A 1 139 ? 10.549 2.862 -1.294 1.00 10.34 190 CYS A N 1
ATOM 1938 C CA . CYS A 1 139 ? 11.014 2.835 0.064 1.00 11.69 190 CYS A CA 1
ATOM 1939 C C . CYS A 1 139 ? 12.125 1.824 0.193 1.00 12.86 190 CYS A C 1
ATOM 1940 O O . CYS A 1 139 ? 12.522 1.147 -0.773 1.00 12.43 190 CYS A O 1
ATOM 1948 N N . GLY A 1 140 ? 12.619 1.669 1.409 1.00 13.55 191 GLY A N 1
ATOM 1949 C CA . GLY A 1 140 ? 13.471 0.561 1.748 1.00 11.77 191 GLY A CA 1
ATOM 1950 C C . GLY A 1 140 ? 12.672 -0.712 1.871 1.00 12.50 191 GLY A C 1
ATOM 1951 O O . GLY A 1 140 ? 11.490 -0.764 1.537 1.00 12.47 191 GLY A O 1
ATOM 1955 N N . PRO A 1 141 ? 13.301 -1.816 2.322 1.00 11.77 192 PRO A N 1
ATOM 1956 C CA . PRO A 1 141 ? 12.609 -3.089 2.424 1.00 13.02 192 PRO A CA 1
ATOM 1957 C C . PRO A 1 141 ? 11.389 -3.057 3.328 1.00 9.62 192 PRO A C 1
ATOM 1958 O O . PRO A 1 141 ? 11.308 -2.234 4.253 1.00 11.88 192 PRO A O 1
ATOM 1969 N N . SER A 1 142 ? 10.470 -3.977 3.042 1.00 9.63 193 SER A N 1
ATOM 1970 C CA . SER A 1 142 ? 9.400 -4.169 3.982 1.00 9.20 193 SER A CA 1
ATOM 1971 C C . SER A 1 142 ? 9.962 -4.641 5.306 1.00 11.30 193 SER A C 1
ATOM 1972 O O . SER A 1 142 ? 11.043 -5.229 5.394 1.00 10.50 193 SER A O 1
ATOM 1980 N N . LEU A 1 143 ? 9.218 -4.376 6.363 1.00 10.33 194 LEU A N 1
ATOM 1981 C CA . LEU A 1 143 ? 9.590 -4.861 7.673 1.00 9.62 194 LEU A CA 1
ATOM 1982 C C . LEU A 1 143 ? 9.690 -6.384 7.680 1.00 9.65 194 LEU A C 1
ATOM 1983 O O . LEU A 1 143 ? 10.580 -6.936 8.316 1.00 11.20 194 LEU A O 1
ATOM 1999 N N . GLN A 1 144 ? 8.828 -7.076 6.940 1.00 9.32 195 GLN A N 1
ATOM 2000 C CA . GLN A 1 144 ? 8.921 -8.523 6.808 1.00 9.29 195 GLN A CA 1
ATOM 2001 C C . GLN A 1 144 ? 10.285 -8.895 6.252 1.00 10.47 195 GLN A C 1
ATOM 2002 O O . GLN A 1 144 ? 10.973 -9.758 6.809 1.00 10.48 195 GLN A O 1
ATOM 2016 N N . GLN A 1 145 ? 10.681 -8.266 5.163 1.00 9.86 196 GLN A N 1
ATOM 2017 C CA . GLN A 1 145 ? 11.964 -8.605 4.548 1.00 10.85 196 GLN A CA 1
ATOM 2018 C C . GLN A 1 145 ? 13.121 -8.257 5.439 1.00 11.32 196 GLN A C 1
ATOM 2019 O O . GLN A 1 145 ? 14.138 -9.004 5.493 1.00 12.47 196 GLN A O 1
ATOM 2033 N N . HIS A 1 146 ? 13.042 -7.129 6.157 1.00 10.26 197 HIS A N 1
ATOM 2034 C CA . HIS A 1 146 ? 14.093 -6.719 7.067 1.00 10.41 197 HIS A CA 1
ATOM 2035 C C . HIS A 1 146 ? 14.287 -7.769 8.149 1.00 13.38 197 HIS A C 1
ATOM 2036 O O . HIS A 1 146 ? 15.417 -8.133 8.472 1.00 12.53 197 HIS A O 1
ATOM 2050 N N . CYS A 1 147 ? 13.199 -8.261 8.703 1.00 11.28 198 CYS A N 1
ATOM 2051 C CA . CYS A 1 147 ? 13.283 -9.297 9.734 1.00 12.29 198 CYS A CA 1
ATOM 2052 C C . CYS A 1 147 ? 13.807 -10.627 9.165 1.00 11.66 198 CYS A C 1
ATOM 2053 O O . CYS A 1 147 ? 14.556 -11.339 9.837 1.00 11.49 198 CYS A O 1
ATOM 2061 N N . GLU A 1 148 ? 13.425 -10.982 7.950 1.00 10.05 199 GLU A N 1
ATOM 2062 C CA . GLU A 1 148 ? 13.981 -12.186 7.279 1.00 11.32 199 GLU A CA 1
ATOM 2063 C C . GLU A 1 148 ? 15.506 -12.032 7.163 1.00 15.76 199 GLU A C 1
ATOM 2064 O O . GLU A 1 148 ? 16.264 -12.996 7.435 1.00 14.49 199 GLU A O 1
ATOM 2076 N N . ALA A 1 149 ? 15.959 -10.857 6.748 1.00 11.81 200 ALA A N 1
ATOM 2077 C CA . ALA A 1 149 ? 17.392 -10.585 6.576 1.00 12.27 200 ALA A CA 1
ATOM 2078 C C . ALA A 1 149 ? 18.131 -10.607 7.891 1.00 12.47 200 ALA A C 1
ATOM 2079 O O . ALA A 1 149 ? 19.281 -11.048 7.974 1.00 14.86 200 ALA A O 1
ATOM 2086 N N . TRP A 1 150 ? 17.512 -10.068 8.937 1.00 14.05 201 TRP A N 1
ATOM 2087 C CA . TRP A 1 150 ? 18.092 -10.061 10.265 1.00 14.01 201 TRP A CA 1
ATOM 2088 C C . TRP A 1 150 ? 18.242 -11.502 10.770 1.00 13.70 201 TRP A C 1
ATOM 2089 O O . TRP A 1 150 ? 19.248 -11.850 11.387 1.00 17.20 201 TRP A O 1
ATOM 2110 N N . GLY A 1 151 ? 17.245 -12.337 10.546 1.00 12.59 202 GLY A N 1
ATOM 2111 C CA . GLY A 1 151 ? 17.275 -13.743 10.893 1.00 13.70 202 GLY A CA 1
ATOM 2112 C C . GLY A 1 151 ? 17.047 -14.069 12.357 1.00 11.47 202 GLY A C 1
ATOM 2113 O O . GLY A 1 151 ? 17.288 -15.194 12.824 1.00 14.08 202 GLY A O 1
ATOM 2117 N N . ALA A 1 152 ? 16.585 -13.082 13.094 1.00 12.54 203 ALA A N 1
ATOM 2118 C CA . ALA A 1 152 ? 16.417 -13.123 14.540 1.00 11.69 203 ALA A CA 1
ATOM 2119 C C . ALA A 1 152 ? 15.481 -12.020 14.976 1.00 11.56 203 ALA A C 1
ATOM 2120 O O . ALA A 1 152 ? 15.085 -11.199 14.182 1.00 12.46 203 ALA A O 1
ATOM 2127 N N A SER A 1 153 ? 15.134 -12.010 16.241 0.36 11.82 204 SER A N 1
ATOM 2128 N N B SER A 1 153 ? 15.136 -12.013 16.242 0.64 11.82 204 SER A N 1
ATOM 2129 C CA A SER A 1 153 ? 14.359 -10.922 16.787 0.36 11.82 204 SER A CA 1
ATOM 2130 C CA B SER A 1 153 ? 14.403 -10.907 16.825 0.64 11.84 204 SER A CA 1
ATOM 2131 C C A SER A 1 153 ? 15.080 -9.599 16.586 0.36 11.85 204 SER A C 1
ATOM 2132 C C B SER A 1 153 ? 15.094 -9.590 16.557 0.64 11.84 204 SER A C 1
ATOM 2133 O O A SER A 1 153 ? 16.298 -9.535 16.698 0.36 12.06 204 SER A O 1
ATOM 2134 O O B SER A 1 153 ? 16.307 -9.509 16.618 0.64 13.18 204 SER A O 1
ATOM 2149 N N . LEU A 1 154 ? 14.336 -8.536 16.315 1.00 12.11 205 LEU A N 1
ATOM 2150 C CA . LEU A 1 154 ? 14.957 -7.235 16.122 1.00 11.80 205 LEU A CA 1
ATOM 2151 C C . LEU A 1 154 ? 15.344 -6.647 17.469 1.00 13.03 205 LEU A C 1
ATOM 2152 O O . LEU A 1 154 ? 14.605 -6.775 18.443 1.00 15.57 205 LEU A O 1
ATOM 2168 N N . PRO A 1 155 ? 16.441 -5.897 17.526 1.00 12.55 206 PRO A N 1
ATOM 2169 C CA . PRO A 1 155 ? 16.720 -5.154 18.745 1.00 13.05 206 PRO A CA 1
ATOM 2170 C C . PRO A 1 155 ? 15.613 -4.180 19.098 1.00 13.13 206 PRO A C 1
ATOM 2171 O O . PRO A 1 155 ? 14.994 -3.569 18.242 1.00 12.87 206 PRO A O 1
ATOM 2182 N N . GLU A 1 156 ? 15.338 -4.036 20.389 1.00 12.48 207 GLU A N 1
ATOM 2183 C CA . GLU A 1 156 ? 14.223 -3.203 20.798 1.00 12.40 207 GLU A CA 1
ATOM 2184 C C . GLU A 1 156 ? 14.386 -1.763 20.378 1.00 12.13 207 GLU A C 1
ATOM 2185 O O . GLU A 1 156 ? 13.367 -1.118 20.114 1.00 15.01 207 GLU A O 1
ATOM 2197 N N . ALA A 1 157 ? 15.599 -1.251 20.286 1.00 13.29 208 ALA A N 1
ATOM 2198 C CA . ALA A 1 157 ? 15.769 0.146 19.873 1.00 14.79 208 ALA A CA 1
ATOM 2199 C C . ALA A 1 157 ? 15.147 0.339 18.481 1.00 21.12 208 ALA A C 1
ATOM 2200 O O . ALA A 1 157 ? 14.436 1.307 18.267 1.00 21.78 208 ALA A O 1
ATOM 2207 N N . GLN A 1 158 ? 15.322 -0.614 17.576 1.00 14.08 209 GLN A N 1
ATOM 2208 C CA . GLN A 1 158 ? 14.673 -0.540 16.278 1.00 14.90 209 GLN A CA 1
ATOM 2209 C C . GLN A 1 158 ? 13.179 -0.629 16.412 1.00 13.30 209 GLN A C 1
ATOM 2210 O O . GLN A 1 158 ? 12.432 0.094 15.751 1.00 12.97 209 GLN A O 1
ATOM 2224 N N . VAL A 1 159 ? 12.700 -1.597 17.203 1.00 11.87 210 VAL A N 1
ATOM 2225 C CA . VAL A 1 159 ? 11.287 -1.837 17.378 1.00 11.00 210 VAL A CA 1
ATOM 2226 C C . VAL A 1 159 ? 10.546 -0.563 17.829 1.00 11.76 210 VAL A C 1
ATOM 2227 O O . VAL A 1 159 ? 9.483 -0.268 17.279 1.00 11.94 210 VAL A O 1
ATOM 2240 N N . TRP A 1 160 ? 11.088 0.154 18.830 1.00 10.69 211 TRP A N 1
ATOM 2241 C CA . TRP A 1 160 ? 10.403 1.324 19.364 1.00 12.36 211 TRP A CA 1
ATOM 2242 C C . TRP A 1 160 ? 10.183 2.345 18.263 1.00 12.48 211 TRP A C 1
ATOM 2243 O O . TRP A 1 160 ? 9.117 2.956 18.178 1.00 12.96 211 TRP A O 1
ATOM 2264 N N . GLY A 1 161 ? 11.169 2.515 17.393 1.00 13.45 212 GLY A N 1
ATOM 2265 C CA . GLY A 1 161 ? 11.046 3.476 16.301 1.00 13.39 212 GLY A CA 1
ATOM 2266 C C . GLY A 1 161 ? 9.984 3.098 15.310 1.00 13.16 212 GLY A C 1
ATOM 2267 O O . GLY A 1 161 ? 9.189 3.944 14.832 1.00 14.12 212 GLY A O 1
ATOM 2271 N N . TYR A 1 162 ? 9.925 1.821 14.964 1.00 11.48 213 TYR A N 1
ATOM 2272 C CA . TYR A 1 162 ? 8.930 1.356 14.023 1.00 10.89 213 TYR A CA 1
ATOM 2273 C C . TYR A 1 162 ? 7.533 1.395 14.591 1.00 11.40 213 TYR A C 1
ATOM 2274 O O . TYR A 1 162 ? 6.556 1.716 13.892 1.00 11.40 213 TYR A O 1
ATOM 2292 N N . LEU A 1 163 ? 7.395 1.068 15.879 1.00 10.80 214 LEU A N 1
ATOM 2293 C CA . LEU A 1 163 ? 6.146 1.205 16.576 1.00 11.81 214 LEU A CA 1
ATOM 2294 C C . LEU A 1 163 ? 5.669 2.655 16.583 1.00 12.30 214 LEU A C 1
ATOM 2295 O O . LEU A 1 163 ? 4.521 2.909 16.260 1.00 12.27 214 LEU A O 1
ATOM 2311 N N . ARG A 1 164 ? 6.542 3.608 16.909 1.00 10.67 215 ARG A N 1
ATOM 2312 C CA . ARG A 1 164 ? 6.169 5.015 16.941 1.00 11.58 215 ARG A CA 1
ATOM 2313 C C . ARG A 1 164 ? 5.722 5.467 15.580 1.00 11.81 215 ARG A C 1
ATOM 2314 O O . ARG A 1 164 ? 4.685 6.080 15.475 1.00 12.19 215 ARG A O 1
ATOM 2335 N N . ASP A 1 165 ? 6.507 5.187 14.535 1.00 11.66 216 ASP A N 1
ATOM 2336 C CA . ASP A 1 165 ? 6.165 5.689 13.222 1.00 12.12 216 ASP A CA 1
ATOM 2337 C C . ASP A 1 165 ? 4.867 5.090 12.710 1.00 10.22 216 ASP A C 1
ATOM 2338 O O . ASP A 1 165 ? 4.054 5.791 12.120 1.00 11.56 216 ASP A O 1
ATOM 2347 N N . THR A 1 166 ? 4.633 3.792 12.935 1.00 9.79 217 THR A N 1
ATOM 2348 C CA . THR A 1 166 ? 3.406 3.162 12.440 1.00 9.08 217 THR A CA 1
ATOM 2349 C C . THR A 1 166 ? 2.226 3.694 13.262 1.00 11.31 217 THR A C 1
ATOM 2350 O O . THR A 1 166 ? 1.168 3.921 12.718 1.00 10.92 217 THR A O 1
ATOM 2361 N N . LEU A 1 167 ? 2.403 3.945 14.571 1.00 10.13 218 LEU A N 1
ATOM 2362 C CA . LEU A 1 167 ? 1.340 4.589 15.345 1.00 9.72 218 LEU A CA 1
ATOM 2363 C C . LEU A 1 167 ? 1.018 6.004 14.840 1.00 11.72 218 LEU A C 1
ATOM 2364 O O . LEU A 1 167 ? -0.126 6.379 14.798 1.00 11.41 218 LEU A O 1
ATOM 2380 N N . LEU A 1 168 ? 2.021 6.774 14.446 1.00 10.68 219 LEU A N 1
ATOM 2381 C CA . LEU A 1 168 ? 1.784 8.095 13.880 1.00 11.34 219 LEU A CA 1
ATOM 2382 C C . LEU A 1 168 ? 0.931 7.970 12.606 1.00 12.39 219 LEU A C 1
ATOM 2383 O O . LEU A 1 168 ? -0.017 8.758 12.375 1.00 14.35 219 LEU A O 1
ATOM 2399 N N . ALA A 1 169 ? 1.228 6.979 11.765 1.00 10.96 220 ALA A N 1
ATOM 2400 C CA . ALA A 1 169 ? 0.434 6.744 10.580 1.00 10.59 220 ALA A CA 1
ATOM 2401 C C . ALA A 1 169 ? -0.984 6.369 10.955 1.00 10.45 220 ALA A C 1
ATOM 2402 O O . ALA A 1 169 ? -1.960 6.925 10.367 1.00 11.39 220 ALA A O 1
ATOM 2409 N N . LEU A 1 170 ? -1.152 5.410 11.873 1.00 11.15 221 LEU A N 1
ATOM 2410 C CA . LEU A 1 170 ? -2.512 5.061 12.296 1.00 10.75 221 LEU A CA 1
ATOM 2411 C C . LEU A 1 170 ? -3.260 6.233 12.906 1.00 12.87 221 LEU A C 1
ATOM 2412 O O . LEU A 1 170 ? -4.427 6.373 12.608 1.00 12.65 221 LEU A O 1
ATOM 2428 N N . ALA A 1 171 ? -2.626 7.050 13.740 1.00 11.54 222 ALA A N 1
ATOM 2429 C CA . ALA A 1 171 ? -3.315 8.194 14.292 1.00 11.84 222 ALA A CA 1
ATOM 2430 C C . ALA A 1 171 ? -3.824 9.086 13.158 1.00 14.48 222 ALA A C 1
ATOM 2431 O O . ALA A 1 171 ? -4.943 9.626 13.269 1.00 15.18 222 ALA A O 1
ATOM 2438 N N . HIS A 1 172 ? -3.031 9.289 12.115 1.00 13.26 223 HIS A N 1
ATOM 2439 C CA . HIS A 1 172 ? -3.455 10.086 10.960 1.00 12.90 223 HIS A CA 1
ATOM 2440 C C . HIS A 1 172 ? -4.691 9.478 10.266 1.00 12.85 223 HIS A C 1
ATOM 2441 O O . HIS A 1 172 ? -5.681 10.191 9.990 1.00 16.16 223 HIS A O 1
ATOM 2455 N N . LEU A 1 173 ? -4.650 8.164 9.979 1.00 12.09 224 LEU A N 1
ATOM 2456 C CA . LEU A 1 173 ? -5.791 7.486 9.385 1.00 12.15 224 LEU A CA 1
ATOM 2457 C C . LEU A 1 173 ? -7.025 7.566 10.263 1.00 12.75 224 LEU A C 1
ATOM 2458 O O . LEU A 1 173 ? -8.137 7.877 9.787 1.00 15.25 224 LEU A O 1
ATOM 2474 N N . HIS A 1 174 ? -6.862 7.246 11.535 1.00 14.11 225 HIS A N 1
ATOM 2475 C CA . HIS A 1 174 ? -7.969 7.063 12.449 1.00 13.83 225 HIS A CA 1
ATOM 2476 C C . HIS A 1 174 ? -8.661 8.352 12.784 1.00 19.82 225 HIS A C 1
ATOM 2477 O O . HIS A 1 174 ? -9.866 8.344 13.055 1.00 17.63 225 HIS A O 1
ATOM 2491 N N . SER A 1 175 ? -7.923 9.445 12.734 1.00 17.42 226 SER A N 1
ATOM 2492 C CA . SER A 1 175 ? -8.546 10.728 13.087 1.00 18.89 226 SER A CA 1
ATOM 2493 C C . SER A 1 175 ? -9.554 11.074 12.009 1.00 24.54 226 SER A C 1
ATOM 2494 O 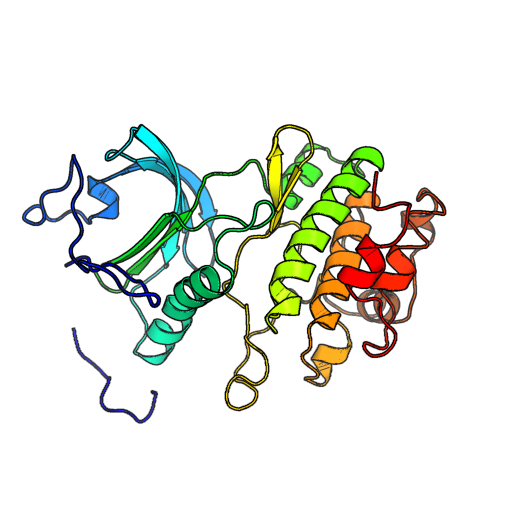O . SER A 1 175 ? -10.549 11.773 12.279 1.00 25.11 226 SER A O 1
ATOM 2502 N N . GLN A 1 176 ? -9.322 10.591 10.791 1.00 20.07 227 GLN A N 1
ATOM 2503 C CA . GLN A 1 176 ? -10.210 10.772 9.651 1.00 25.93 227 GLN A CA 1
ATOM 2504 C C . GLN A 1 176 ? -11.204 9.636 9.424 1.00 19.25 227 GLN A C 1
ATOM 2505 O O . GLN A 1 176 ? -11.867 9.587 8.407 1.00 26.63 227 GLN A O 1
ATOM 2519 N N . GLY A 1 177 ? -11.324 8.756 10.409 1.00 18.71 228 GLY A N 1
ATOM 2520 C CA . GLY A 1 177 ? -12.299 7.685 10.350 1.00 19.55 228 GLY A CA 1
ATOM 2521 C C . GLY A 1 177 ? -11.967 6.597 9.345 1.00 20.12 228 GLY A C 1
ATOM 2522 O O . GLY A 1 177 ? -12.885 5.966 8.849 1.00 21.00 228 GLY A O 1
ATOM 2526 N N . LEU A 1 178 ? -10.697 6.417 9.026 1.00 16.23 229 LEU A N 1
ATOM 2527 C CA . LEU A 1 178 ? -10.212 5.387 8.101 1.00 12.49 229 LEU A CA 1
ATOM 2528 C C . LEU A 1 178 ? -9.601 4.274 8.878 1.00 13.40 229 LEU A C 1
ATOM 2529 O O . LEU A 1 178 ? -8.957 4.479 9.908 1.00 15.98 229 LEU A O 1
ATOM 2545 N N . VAL A 1 179 ? -9.881 3.061 8.437 1.00 11.28 230 VAL A N 1
ATOM 2546 C CA . VAL A 1 179 ? -9.325 1.875 9.039 1.00 10.56 230 VAL A CA 1
ATOM 2547 C C . VAL A 1 179 ? -8.508 1.155 7.964 1.00 11.52 230 VAL A C 1
ATOM 2548 O O . VAL A 1 179 ? -9.043 0.866 6.897 1.00 11.35 230 VAL A O 1
ATOM 2561 N N . HIS A 1 180 ? -7.234 0.877 8.228 1.00 10.00 231 HIS A N 1
ATOM 2562 C CA . HIS A 1 180 ? -6.361 0.255 7.251 1.00 10.20 231 HIS A CA 1
ATOM 2563 C C . HIS A 1 180 ? -6.757 -1.175 6.907 1.00 10.51 231 HIS A C 1
ATOM 2564 O O . HIS A 1 180 ? -6.822 -1.563 5.731 1.00 9.93 231 HIS A O 1
ATOM 2578 N N . LEU A 1 181 ? -7.018 -1.958 7.948 1.00 9.49 232 LEU A N 1
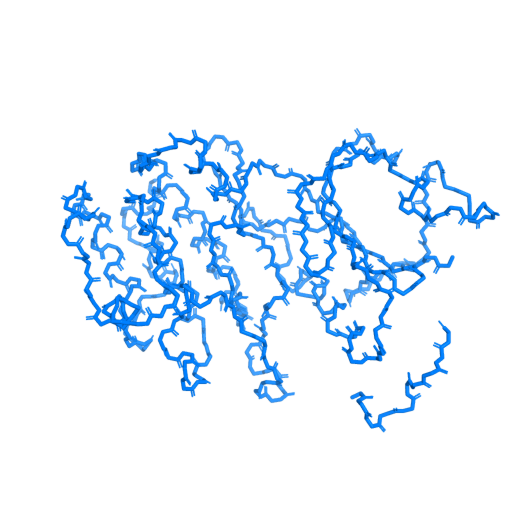ATOM 2579 C CA . LEU A 1 181 ? -7.480 -3.349 7.917 1.00 9.13 232 LEU A CA 1
ATOM 2580 C C . LEU A 1 181 ? -6.441 -4.378 7.480 1.00 9.61 232 LEU A C 1
ATOM 2581 O O . LEU A 1 181 ? -6.744 -5.570 7.530 1.00 12.38 232 LEU A O 1
ATOM 2597 N N . ASP A 1 182 ? -5.223 -3.994 7.123 1.00 10.19 233 ASP A N 1
ATOM 2598 C CA . ASP A 1 182 ? -4.204 -5.020 6.869 1.00 10.12 233 ASP A CA 1
ATOM 2599 C C . ASP A 1 182 ? -2.830 -4.565 7.296 1.00 9.58 233 ASP A C 1
ATOM 2600 O O . ASP A 1 182 ? -1.852 -4.681 6.566 1.00 10.72 233 ASP A O 1
ATOM 2609 N N . VAL A 1 183 ? -2.740 -4.076 8.537 1.00 8.87 234 VAL A N 1
ATOM 2610 C CA . VAL A 1 183 ? -1.474 -3.763 9.119 1.00 7.40 234 VAL A CA 1
ATOM 2611 C C . VAL A 1 183 ? -0.705 -5.058 9.410 1.00 9.19 234 VAL A C 1
ATOM 2612 O O . VAL A 1 183 ? -1.216 -5.958 10.102 1.00 9.52 234 VAL A O 1
ATOM 2625 N N . LYS A 1 184 ? 0.498 -5.170 8.880 1.00 8.15 235 LYS A N 1
ATOM 2626 C CA . LYS A 1 184 ? 1.321 -6.366 9.034 1.00 8.30 235 LYS A CA 1
ATOM 2627 C C . LYS A 1 184 ? 2.736 -6.009 8.539 1.00 9.12 235 LYS A C 1
ATOM 2628 O O . LYS A 1 184 ? 2.923 -5.005 7.848 1.00 8.15 235 LYS A O 1
ATOM 2647 N N . PRO A 1 185 ? 3.752 -6.815 8.846 1.00 9.39 236 PRO A N 1
ATOM 2648 C CA . PRO A 1 185 ? 5.138 -6.504 8.438 1.00 7.84 236 PRO A CA 1
ATOM 2649 C C . PRO A 1 185 ? 5.334 -6.313 6.942 1.00 8.88 236 PRO A C 1
ATOM 2650 O O . PRO A 1 185 ? 6.134 -5.472 6.543 1.00 9.85 236 PRO A O 1
ATOM 2661 N N . ALA A 1 186 ? 4.581 -7.002 6.107 1.00 9.86 237 ALA A N 1
ATOM 2662 C CA . ALA A 1 186 ? 4.725 -6.845 4.662 1.00 9.28 237 ALA A CA 1
ATOM 2663 C C . ALA A 1 186 ? 4.215 -5.504 4.137 1.00 9.30 237 ALA A C 1
ATOM 2664 O O . ALA A 1 186 ? 4.514 -5.143 2.983 1.00 11.64 237 ALA A O 1
ATOM 2671 N N . ASN A 1 187 ? 3.478 -4.758 4.950 1.00 8.79 238 ASN A N 1
ATOM 2672 C CA . ASN A 1 187 ? 2.862 -3.493 4.496 1.00 8.44 238 ASN A CA 1
ATOM 2673 C C . ASN A 1 187 ? 3.444 -2.278 5.185 1.00 11.37 238 ASN A C 1
ATOM 2674 O O . ASN A 1 187 ? 2.884 -1.186 5.149 1.00 10.97 238 ASN A O 1
ATOM 2685 N N . ILE A 1 188 ? 4.590 -2.469 5.840 1.00 8.51 239 ILE A N 1
ATOM 2686 C CA . ILE A 1 188 ? 5.365 -1.417 6.475 1.00 9.40 239 ILE A CA 1
ATOM 2687 C C . ILE A 1 188 ? 6.733 -1.394 5.834 1.00 11.32 239 ILE A C 1
ATOM 2688 O O . ILE A 1 188 ? 7.327 -2.465 5.649 1.00 10.74 239 ILE A O 1
ATOM 2704 N N . PHE A 1 189 ? 7.221 -0.227 5.441 1.00 9.69 240 PHE A N 1
ATOM 2705 C CA . PHE A 1 189 ? 8.438 -0.115 4.629 1.00 10.32 240 PHE A CA 1
ATOM 2706 C C . PHE A 1 189 ? 9.450 0.768 5.284 1.00 10.72 240 PHE A C 1
ATOM 2707 O O . PHE A 1 189 ? 9.129 1.885 5.742 1.00 12.40 240 PHE A O 1
ATOM 2724 N N . LEU A 1 190 ? 10.682 0.288 5.387 1.00 12.21 241 LEU A N 1
ATOM 2725 C CA . LEU A 1 190 ? 11.740 1.020 6.076 1.00 16.16 241 LEU A CA 1
ATOM 2726 C C . LEU A 1 190 ? 12.179 2.228 5.318 1.00 16.46 241 LEU A C 1
ATOM 2727 O O . LEU A 1 190 ? 12.100 2.272 4.069 1.00 19.46 241 LEU A O 1
ATOM 2743 N N . GLY A 1 191 ? 12.632 3.224 6.066 1.00 15.24 242 GLY A N 1
ATOM 2744 C CA . GLY A 1 191 ? 13.234 4.404 5.467 1.00 22.23 242 GLY A CA 1
ATOM 2745 C C . GLY A 1 191 ? 14.592 4.563 6.053 1.00 53.43 242 GLY A C 1
ATOM 2746 O O . GLY A 1 191 ? 15.099 3.667 6.733 1.00 40.30 242 GLY A O 1
ATOM 2750 N N . PRO A 1 192 ? 15.197 5.711 5.791 1.00 52.74 243 PRO A N 1
ATOM 2751 C CA . PRO A 1 192 ? 16.512 5.923 6.366 1.00 43.34 243 PRO A CA 1
ATOM 2752 C C . PRO A 1 192 ? 16.424 6.128 7.864 1.00 54.53 243 PRO A C 1
ATOM 2753 O O . PRO A 1 192 ? 15.366 6.530 8.398 1.00 30.79 243 PRO A O 1
ATOM 2764 N N . ARG A 1 193 ? 17.533 5.819 8.525 1.00 70.68 244 ARG A N 1
ATOM 2765 C CA . ARG A 1 193 ? 17.777 6.255 9.886 1.00 85.71 244 ARG A CA 1
ATOM 2766 C C . ARG A 1 193 ? 16.692 5.772 10.821 1.00 30.13 244 ARG A C 1
ATOM 2767 O O . ARG A 1 193 ? 16.270 6.510 11.710 1.00 61.32 244 ARG A O 1
ATOM 2788 N N . GLY A 1 194 ? 16.234 4.535 10.624 1.00 23.22 245 GLY A N 1
ATOM 2789 C CA . GLY A 1 194 ? 15.386 3.885 11.606 1.00 21.45 245 GLY A CA 1
ATOM 2790 C C . GLY A 1 194 ? 13.912 4.248 11.550 1.00 22.07 245 GLY A C 1
ATOM 2791 O O . GLY A 1 194 ? 13.132 3.938 12.436 1.00 24.01 245 GLY A O 1
ATOM 2795 N N . ARG A 1 195 ? 13.525 4.915 10.471 1.00 19.63 246 ARG A N 1
ATOM 2796 C CA . ARG A 1 195 ? 12.126 5.273 10.289 1.00 15.86 246 ARG A CA 1
ATOM 2797 C C . ARG A 1 195 ? 11.409 4.241 9.422 1.00 15.64 246 ARG A C 1
ATOM 2798 O O . ARG A 1 195 ? 12.037 3.365 8.818 1.00 16.02 246 ARG A O 1
ATOM 2819 N N . CYS A 1 196 ? 10.076 4.319 9.433 1.00 14.14 247 CYS A N 1
ATOM 2820 C CA . CYS A 1 196 ? 9.277 3.507 8.519 1.00 11.33 247 CYS A CA 1
ATOM 2821 C C . CYS A 1 196 ? 7.951 4.199 8.145 1.00 12.35 247 CYS A C 1
ATOM 2822 O O . CYS A 1 196 ? 7.552 5.195 8.729 1.00 14.19 247 CYS A O 1
ATOM 2830 N N . LYS A 1 197 ? 7.334 3.656 7.105 1.00 11.17 248 LYS A N 1
ATOM 2831 C CA . LYS A 1 197 ? 6.068 4.154 6.537 1.00 11.01 248 LYS A CA 1
ATOM 2832 C C . LYS A 1 197 ? 5.069 3.017 6.383 1.00 11.23 248 LYS A C 1
ATOM 2833 O O . LYS A 1 197 ? 5.445 1.930 5.939 1.00 11.32 248 LYS A O 1
ATOM 2852 N N . LEU A 1 198 ? 3.807 3.258 6.684 1.00 9.74 249 LEU A N 1
ATOM 2853 C CA . LEU A 1 198 ? 2.721 2.363 6.386 1.00 9.35 249 LEU A CA 1
ATOM 2854 C C . LEU A 1 198 ? 2.259 2.553 4.974 1.00 11.55 249 LEU A C 1
ATOM 2855 O O . LEU A 1 198 ? 2.086 3.692 4.511 1.00 10.75 249 LEU A O 1
ATOM 2871 N N . GLY A 1 199 ? 2.105 1.454 4.275 1.00 9.70 250 GLY A N 1
ATOM 2872 C CA . GLY A 1 199 ? 1.571 1.451 2.936 1.00 10.23 250 GLY A CA 1
ATOM 2873 C C . GLY A 1 199 ? 0.506 0.420 2.732 1.00 10.02 250 GLY A C 1
ATOM 2874 O O . GLY A 1 199 ? 0.011 -0.191 3.683 1.00 9.84 250 GLY A O 1
ATOM 2878 N N . ASP A 1 200 ? 0.213 0.179 1.463 1.00 10.19 251 ASP A N 1
ATOM 2879 C CA . ASP A 1 200 ? -0.780 -0.799 1.001 1.00 10.17 251 ASP A CA 1
ATOM 2880 C C . ASP A 1 200 ? -2.192 -0.478 1.574 1.00 9.83 251 ASP A C 1
ATOM 2881 O O . ASP A 1 200 ? -2.682 -1.116 2.500 1.00 11.73 251 ASP A O 1
ATOM 2890 N N . PHE A 1 201 ? -2.853 0.408 0.882 1.00 11.12 252 PHE A N 1
ATOM 2891 C CA . PHE A 1 201 ? -4.187 0.890 1.256 1.00 10.55 252 PHE A CA 1
ATOM 2892 C C . PHE A 1 201 ? -5.302 0.200 0.472 1.00 12.79 252 PHE A C 1
ATOM 2893 O O . PHE A 1 201 ? -6.399 0.686 0.420 1.00 13.53 252 PHE A O 1
ATOM 2910 N N . GLY A 1 202 ? -5.018 -0.986 -0.054 1.00 11.45 253 GLY A N 1
ATOM 2911 C CA . GLY A 1 202 ? -6.035 -1.712 -0.832 1.00 13.54 253 GLY A CA 1
ATOM 2912 C C . GLY A 1 202 ? -7.251 -2.187 -0.051 1.00 11.34 253 GLY A C 1
ATOM 2913 O O . GLY A 1 202 ? -8.280 -2.367 -0.696 1.00 15.72 253 GLY A O 1
ATOM 2917 N N . LEU A 1 203 ? -7.160 -2.378 1.246 1.00 12.73 254 LEU A N 1
ATOM 2918 C CA . LEU A 1 203 ? -8.271 -2.857 2.045 1.00 12.17 254 LEU A CA 1
ATOM 2919 C C . LEU A 1 203 ? -8.843 -1.730 2.896 1.00 13.63 254 LEU A C 1
ATOM 2920 O O . LEU A 1 203 ? -9.817 -1.917 3.610 1.00 15.83 254 LEU A O 1
ATOM 2936 N N . LEU A 1 204 ? -8.286 -0.536 2.791 1.00 12.26 255 LEU A N 1
ATOM 2937 C CA . LEU A 1 204 ? -8.718 0.560 3.664 1.00 11.83 255 LEU A CA 1
ATOM 2938 C C . LEU A 1 204 ? -10.200 0.917 3.464 1.00 13.32 255 LEU A C 1
ATOM 2939 O O . LEU A 1 204 ? -10.698 0.943 2.302 1.00 15.10 255 LEU A O 1
ATOM 2955 N N . VAL A 1 205 ? -10.904 1.148 4.574 1.00 14.59 256 VAL A N 1
ATOM 2956 C CA . VAL A 1 205 ? -12.299 1.593 4.541 1.00 13.74 256 VAL A CA 1
ATOM 2957 C C . VAL A 1 205 ? -12.492 2.869 5.322 1.00 15.93 256 VAL A C 1
ATOM 2958 O O . VAL A 1 205 ? -11.828 3.127 6.337 1.00 15.39 256 VAL A O 1
ATOM 2971 N N . GLU A 1 206 ? -13.487 3.624 4.882 1.00 17.48 257 GLU A N 1
ATOM 2972 C CA . GLU A 1 206 ? -13.910 4.811 5.572 1.00 17.78 257 GLU A CA 1
ATOM 2973 C C . GLU A 1 206 ? -15.147 4.370 6.315 1.00 23.15 257 GLU A C 1
ATOM 2974 O O . GLU A 1 206 ? -16.079 3.950 5.740 1.00 24.50 257 GLU A O 1
ATOM 2986 N N . LEU A 1 207 ? -15.106 4.435 7.610 1.00 20.84 258 LEU A N 1
ATOM 2987 C CA . LEU A 1 207 ? -16.193 3.982 8.436 1.00 22.64 258 LEU A CA 1
ATOM 2988 C C . LEU A 1 207 ? -17.443 4.788 8.139 1.00 30.49 258 LEU A C 1
ATOM 2989 O O . LEU A 1 207 ? -17.377 5.932 7.894 1.00 26.31 258 LEU A O 1
ATOM 3005 N N . GLY A 1 208 ? -18.566 4.120 8.217 1.00 30.40 259 GLY A N 1
ATOM 3006 C CA . GLY A 1 208 ? -19.820 4.766 7.891 1.00 36.31 259 GLY A CA 1
ATOM 3007 C C . GLY A 1 208 ? -19.750 5.096 6.417 1.00 57.95 259 GLY A C 1
ATOM 3008 O O . GLY A 1 208 ? -20.038 6.176 5.956 1.00 61.25 259 GLY A O 1
ATOM 3012 N N . THR A 1 209 ? -19.415 4.043 5.691 1.00 64.24 260 THR A N 1
ATOM 3013 C CA . THR A 1 209 ? -19.156 4.013 4.273 1.00 43.61 260 THR A CA 1
ATOM 3014 C C . THR A 1 209 ? -20.405 4.142 3.501 1.00 105.30 260 THR A C 1
ATOM 3015 O O . THR A 1 209 ? -20.383 4.024 2.292 1.00 135.02 260 THR A O 1
ATOM 3026 N N . ALA A 1 210 ? -21.526 4.376 4.198 1.00 156.50 261 ALA A N 1
ATOM 3027 C CA . ALA A 1 210 ? -22.767 4.609 3.488 1.00 119.70 261 ALA A CA 1
ATOM 3028 C C . ALA A 1 210 ? -23.233 3.414 2.708 1.00 143.01 261 ALA A C 1
ATOM 3029 O O . ALA A 1 210 ? -23.129 3.389 1.475 1.00 133.23 261 ALA A O 1
ATOM 3036 N N . GLY A 1 211 ? -23.689 2.376 3.419 1.00 159.90 262 GLY A N 1
ATOM 3037 C CA . GLY A 1 211 ? -23.823 2.366 4.884 1.00 144.05 262 GLY A CA 1
ATOM 3038 C C . GLY A 1 211 ? -22.577 1.764 5.524 1.00 148.59 262 GLY A C 1
ATOM 3039 O O . GLY A 1 211 ? -21.546 2.418 5.601 1.00 146.89 262 GLY A O 1
ATOM 3043 N N . ALA A 1 212 ? -22.695 0.532 6.017 1.00 123.72 263 ALA A N 1
ATOM 3044 C CA . ALA A 1 212 ? -21.556 -0.194 6.569 1.00 110.60 263 ALA A CA 1
ATOM 3045 C C . ALA A 1 212 ? -21.362 -1.350 5.611 1.00 135.21 263 ALA A C 1
ATOM 3046 O O . ALA A 1 212 ? -22.277 -2.144 5.462 1.00 97.95 263 ALA A O 1
ATOM 3053 N N . GLY A 1 213 ? -20.182 -1.442 4.982 1.00 165.89 264 GLY A N 1
ATOM 3054 C CA . GLY A 1 213 ? -19.837 -2.481 4.009 1.00 119.26 264 GLY A CA 1
ATOM 3055 C C . GLY A 1 213 ? -20.170 -2.162 2.559 1.00 120.84 264 GLY A C 1
ATOM 3056 O O . GLY A 1 213 ? -20.777 -1.119 2.298 1.00 82.79 264 GLY A O 1
ATOM 3060 N N . GLU A 1 214 ? -19.805 -3.036 1.611 1.00 139.28 265 GLU A N 1
ATOM 3061 C CA . GLU A 1 214 ? -19.096 -4.333 1.825 1.00 128.25 265 GLU A CA 1
ATOM 3062 C C . GLU A 1 214 ? -17.558 -4.286 2.165 1.00 130.09 265 GLU A C 1
ATOM 3063 O O . GLU A 1 214 ? -16.857 -3.325 1.874 1.00 130.81 265 GLU A O 1
ATOM 3075 N N . VAL A 1 215 ? -17.037 -5.350 2.761 1.00 67.40 266 VAL A N 1
ATOM 3076 C CA . VAL A 1 215 ? -15.634 -5.353 3.158 1.00 93.54 266 VAL A CA 1
ATOM 3077 C C . VAL A 1 215 ? -14.845 -6.580 2.867 1.00 55.72 266 VAL A C 1
ATOM 3078 O O . VAL A 1 215 ? -15.270 -7.698 3.038 1.00 83.00 266 VAL A O 1
ATOM 3091 N N . GLN A 1 216 ? -13.616 -6.346 2.511 1.00 46.85 267 GLN A N 1
ATOM 3092 C CA . GLN A 1 216 ? -12.700 -7.473 2.315 1.00 35.58 267 GLN A CA 1
ATOM 3093 C C . GLN A 1 216 ? -11.860 -7.722 3.586 1.00 35.21 267 GLN A C 1
ATOM 3094 O O . GLN A 1 216 ? -11.624 -6.808 4.395 1.00 39.07 267 GLN A O 1
ATOM 3108 N N . GLU A 1 217 ? -11.396 -8.957 3.770 1.00 33.08 268 GLU A N 1
ATOM 3109 C CA . GLU A 1 217 ? -10.709 -9.311 5.018 1.00 27.58 268 GLU A CA 1
ATOM 3110 C C . GLU A 1 217 ? -9.171 -9.280 4.880 1.00 20.72 268 GLU A C 1
ATOM 3111 O O . GLU A 1 217 ? -8.582 -9.695 3.830 1.00 27.29 268 GLU A O 1
ATOM 3123 N N . GLY A 1 218 ? -8.524 -8.785 5.924 1.00 20.87 269 GLY A N 1
ATOM 3124 C CA . GLY A 1 218 ? -7.060 -8.781 5.997 1.00 18.40 269 GLY A CA 1
ATOM 3125 C C . GLY A 1 218 ? -6.468 -10.122 6.424 1.00 17.30 269 GLY A C 1
ATOM 3126 O O . GLY A 1 218 ? -7.200 -11.090 6.605 1.00 18.68 269 GLY A O 1
ATOM 3130 N N . ASP A 1 219 ? -5.158 -10.168 6.556 1.00 12.27 270 ASP A N 1
ATOM 3131 C CA . ASP A 1 219 ? -4.447 -11.411 6.813 1.00 10.84 270 ASP A CA 1
ATOM 3132 C C . ASP A 1 219 ? -4.951 -11.994 8.167 1.00 9.74 270 ASP A C 1
ATOM 3133 O O . ASP A 1 219 ? -4.912 -11.309 9.157 1.00 10.02 270 ASP A O 1
ATOM 3142 N N . PRO A 1 220 ? -5.400 -13.271 8.188 1.00 9.35 271 PRO A N 1
ATOM 3143 C CA . PRO A 1 220 ? -5.932 -13.781 9.461 1.00 10.53 271 PRO A CA 1
ATOM 3144 C C . PRO A 1 220 ? -4.947 -13.805 10.603 1.00 10.87 271 PRO A C 1
ATOM 3145 O O . PRO A 1 220 ? -5.380 -13.785 11.774 1.00 10.93 271 PRO A O 1
ATOM 3156 N N . ARG A 1 221 ? -3.650 -13.896 10.316 1.00 10.20 272 ARG A N 1
ATOM 3157 C CA . ARG A 1 221 ? -2.726 -13.883 11.390 1.00 8.42 272 ARG A CA 1
ATOM 3158 C C . ARG A 1 221 ? -2.785 -12.635 12.250 1.00 8.20 272 ARG A C 1
ATOM 3159 O O . ARG A 1 221 ? -2.424 -12.661 13.440 1.00 9.20 272 ARG A O 1
ATOM 3180 N N . TYR A 1 222 ? -3.147 -11.491 11.684 1.00 8.26 273 TYR A N 1
ATOM 3181 C CA . TYR A 1 222 ? -3.079 -10.205 12.347 1.00 8.25 273 TYR A CA 1
ATOM 3182 C C . TYR A 1 222 ? -4.450 -9.631 12.664 1.00 8.11 273 TYR A C 1
ATOM 3183 O O . TYR A 1 222 ? -4.558 -8.544 13.224 1.00 10.14 273 TYR A O 1
ATOM 3201 N N . MET A 1 223 ? -5.512 -10.348 12.334 1.00 8.71 274 MET A N 1
ATOM 3202 C CA . MET A 1 223 ? -6.873 -9.814 12.430 1.00 8.80 274 MET A CA 1
ATOM 3203 C C . MET A 1 223 ? -7.337 -9.625 13.845 1.00 10.37 274 MET A C 1
ATOM 3204 O O . MET A 1 223 ? -7.154 -10.502 14.687 1.00 10.93 274 MET A O 1
ATOM 3218 N N . ALA A 1 224 ? -7.957 -8.490 14.128 1.00 8.64 275 ALA A N 1
ATOM 3219 C CA . ALA A 1 224 ? -8.513 -8.236 15.456 1.00 10.07 275 ALA A CA 1
ATOM 3220 C C . ALA A 1 224 ? -9.677 -9.162 15.742 1.00 10.03 275 ALA A C 1
ATOM 3221 O O . ALA A 1 224 ? -10.459 -9.499 14.870 1.00 10.64 275 ALA A O 1
ATOM 3228 N N . PRO A 1 225 ? -9.795 -9.640 16.979 1.00 11.30 276 PRO A N 1
ATOM 3229 C CA . PRO A 1 225 ? -10.805 -10.662 17.269 1.00 11.53 276 PRO A CA 1
ATOM 3230 C C . PRO A 1 225 ? -12.254 -10.216 17.010 1.00 12.86 276 PRO A C 1
ATOM 3231 O O . PRO A 1 225 ? -13.080 -11.013 16.587 1.00 13.92 276 PRO A O 1
ATOM 3242 N N . GLU A 1 226 ? -12.566 -8.952 17.205 1.00 12.23 277 GLU A N 1
ATOM 3243 C CA . GLU A 1 226 ? -13.920 -8.483 17.037 1.00 12.15 277 GLU A CA 1
ATOM 3244 C C . GLU A 1 226 ? -14.339 -8.471 15.563 1.00 13.51 277 GLU A C 1
ATOM 3245 O O . GLU A 1 226 ? -15.511 -8.404 15.308 1.00 13.72 277 GLU A O 1
ATOM 3257 N N . LEU A 1 227 ? -13.404 -8.569 14.631 1.00 13.02 278 LEU A N 1
ATOM 3258 C CA . LEU A 1 227 ? -13.764 -8.649 13.217 1.00 13.20 278 LEU A CA 1
ATOM 3259 C C . LEU A 1 227 ? -14.476 -9.957 12.917 1.00 14.17 278 LEU A C 1
ATOM 3260 O O . LEU A 1 227 ? -15.230 -10.035 11.936 1.00 19.00 278 LEU A O 1
ATOM 3276 N N . LEU A 1 228 ? -14.308 -10.977 13.739 1.00 13.92 279 LEU A N 1
ATOM 3277 C CA . LEU A 1 228 ? -15.045 -12.205 13.481 1.00 19.38 279 LEU A CA 1
ATOM 3278 C C . LEU A 1 228 ? -16.556 -11.992 13.538 1.00 22.76 279 LEU A C 1
ATOM 3279 O O . LEU A 1 228 ? -17.321 -12.645 12.806 1.00 24.04 279 LEU A O 1
ATOM 3295 N N . GLN A 1 229 ? -16.993 -11.083 14.408 1.00 18.78 280 GLN A N 1
ATOM 3296 C CA . GLN A 1 229 ? -18.375 -10.685 14.502 1.00 23.05 280 GLN A CA 1
ATOM 3297 C C . GLN A 1 229 ? -18.735 -9.472 13.645 1.00 18.55 280 GLN A C 1
ATOM 3298 O O . GLN A 1 229 ? -19.866 -8.955 13.754 1.00 26.19 280 GLN A O 1
ATOM 3312 N N . GLY A 1 230 ? -17.821 -9.014 12.805 1.00 20.48 281 GLY A N 1
ATOM 3313 C CA . GLY A 1 230 ? -18.107 -7.903 11.928 1.00 27.06 281 GLY A CA 1
ATOM 3314 C C . GLY A 1 230 ? -18.088 -6.551 12.614 1.00 24.56 281 GLY A C 1
ATOM 3315 O O . GLY A 1 230 ? -18.695 -5.606 12.093 1.00 26.78 281 GLY A O 1
ATOM 3319 N N . SER A 1 231 ? -17.374 -6.432 13.741 1.00 18.38 282 SER A N 1
ATOM 3320 C CA . SER A 1 231 ? -17.296 -5.153 14.441 1.00 18.90 282 SER A CA 1
ATOM 3321 C C . SER A 1 231 ? -16.109 -4.295 14.000 1.00 22.80 282 SER A C 1
ATOM 3322 O O . SER A 1 231 ? -15.051 -4.342 14.608 1.00 25.64 282 SER A O 1
ATOM 3330 N N . TYR A 1 232 ? -16.288 -3.514 12.937 1.00 20.46 283 TYR A N 1
ATOM 3331 C CA . TYR A 1 232 ? -15.215 -2.785 12.281 1.00 23.01 283 TYR A CA 1
ATOM 3332 C C . TYR A 1 232 ? -15.041 -1.452 12.956 1.00 13.25 283 TYR A C 1
ATOM 3333 O O . TYR A 1 232 ? -15.993 -0.767 13.194 1.00 20.01 283 TYR A O 1
ATOM 3351 N N . GLY A 1 233 ? -13.790 -1.100 13.260 1.00 14.69 284 GLY A N 1
ATOM 3352 C CA . GLY A 1 233 ? -13.478 0.156 13.919 1.00 14.19 284 GLY A CA 1
ATOM 3353 C C . GLY A 1 233 ? -11.977 0.374 13.853 1.00 12.22 284 GLY A C 1
ATOM 3354 O O . GLY A 1 233 ? -11.216 -0.540 13.562 1.00 11.87 284 GLY A O 1
ATOM 3358 N N . THR A 1 234 ? -11.555 1.587 14.177 1.00 13.85 285 THR A N 1
ATOM 3359 C CA . THR A 1 234 ? -10.130 1.907 14.165 1.00 11.01 285 THR A CA 1
ATOM 3360 C C . THR A 1 234 ? -9.336 1.021 15.135 1.00 11.26 285 THR A C 1
ATOM 3361 O O . THR A 1 234 ? -8.155 0.751 14.899 1.00 11.50 285 THR A O 1
ATOM 3372 N N . ALA A 1 235 ? -9.972 0.580 16.227 1.00 11.62 286 ALA A N 1
ATOM 3373 C CA . ALA A 1 235 ? -9.305 -0.301 17.186 1.00 10.73 286 ALA A CA 1
ATOM 3374 C C . ALA A 1 235 ? -8.683 -1.519 16.520 1.00 10.57 286 ALA A C 1
ATOM 3375 O O . ALA A 1 235 ? -7.698 -2.060 16.984 1.00 11.63 286 ALA A O 1
ATOM 3382 N N . ALA A 1 236 ? -9.316 -2.011 15.466 1.00 9.80 287 ALA A N 1
ATOM 3383 C CA . ALA A 1 236 ? -8.820 -3.208 14.812 1.00 9.19 287 ALA A CA 1
ATOM 3384 C C . ALA A 1 236 ? -7.350 -3.062 14.390 1.00 9.56 287 ALA A C 1
ATOM 3385 O O . ALA A 1 236 ? -6.552 -4.000 14.486 1.00 9.89 287 ALA A O 1
ATOM 3392 N N . ASP A 1 237 ? -6.987 -1.882 13.898 1.00 9.57 288 ASP A N 1
ATOM 3393 C CA . ASP A 1 237 ? -5.633 -1.647 13.446 1.00 8.69 288 ASP A CA 1
ATOM 3394 C C . ASP A 1 237 ? -4.645 -1.651 14.576 1.00 8.38 288 ASP A C 1
ATOM 3395 O O . ASP A 1 237 ? -3.496 -2.007 14.389 1.00 9.16 288 ASP A O 1
ATOM 3404 N N . VAL A 1 238 ? -5.066 -1.159 15.749 1.00 8.84 289 VAL A N 1
ATOM 3405 C CA . VAL A 1 238 ? -4.165 -1.146 16.933 1.00 9.45 289 VAL A CA 1
ATOM 3406 C C . VAL A 1 238 ? -3.816 -2.581 17.286 1.00 9.60 289 VAL A C 1
ATOM 3407 O O . VAL A 1 238 ? -2.654 -2.889 17.552 1.00 10.03 289 VAL A O 1
ATOM 3420 N N . PHE A 1 239 ? -4.804 -3.457 17.243 1.00 8.34 290 PHE A N 1
ATOM 3421 C CA . PHE A 1 239 ? -4.550 -4.864 17.525 1.00 8.15 290 PHE A CA 1
ATOM 3422 C C . PHE A 1 239 ? -3.585 -5.447 16.502 1.00 7.83 290 PHE A C 1
ATOM 3423 O O . PHE A 1 239 ? -2.626 -6.141 16.861 1.00 8.70 290 PHE A O 1
ATOM 3440 N N . SER A 1 240 ? -3.872 -5.239 15.231 1.00 7.60 291 SER A N 1
ATOM 3441 C CA . SER A 1 240 ? -2.995 -5.751 14.212 1.00 7.32 291 SER A CA 1
ATOM 3442 C C . SER A 1 240 ? -1.570 -5.244 14.339 1.00 7.20 291 SER A C 1
ATOM 3443 O O . SER A 1 240 ? -0.616 -6.001 14.142 1.00 7.78 291 SER A O 1
ATOM 3451 N N . LEU A 1 241 ? -1.397 -3.958 14.672 1.00 8.10 292 LEU A N 1
ATOM 3452 C CA . LEU A 1 241 ? -0.057 -3.458 14.918 1.00 8.40 292 LEU A CA 1
ATOM 3453 C C . LEU A 1 241 ? 0.588 -4.098 16.151 1.00 7.68 292 LEU A C 1
ATOM 3454 O O . LEU A 1 241 ? 1.788 -4.346 16.177 1.00 8.04 292 LEU A O 1
ATOM 3470 N N . GLY A 1 242 ? -0.205 -4.372 17.171 1.00 7.71 293 GLY A N 1
ATOM 3471 C CA . GLY A 1 242 ? 0.291 -5.071 18.349 1.00 8.68 293 GLY A CA 1
ATOM 3472 C C . GLY A 1 242 ? 0.892 -6.411 17.967 1.00 9.00 293 GLY A C 1
ATOM 3473 O O . GLY A 1 242 ? 1.992 -6.728 18.396 1.00 9.62 293 GLY A O 1
ATOM 3477 N N . LEU A 1 243 ? 0.194 -7.194 17.176 1.00 7.50 294 LEU A N 1
ATOM 3478 C CA . LEU A 1 243 ? 0.734 -8.483 16.754 1.00 7.35 294 LEU A CA 1
ATOM 3479 C C . LEU A 1 243 ? 1.906 -8.352 15.784 1.00 8.08 294 LEU A C 1
ATOM 3480 O O . LEU A 1 243 ? 2.854 -9.117 15.857 1.00 9.26 294 LEU A O 1
ATOM 3496 N N . THR A 1 244 ? 1.891 -7.319 14.942 1.00 7.47 295 THR A N 1
ATOM 3497 C CA . THR A 1 244 ? 3.024 -7.022 14.074 1.00 8.29 295 THR A CA 1
ATOM 3498 C C . THR A 1 244 ? 4.283 -6.802 14.897 1.00 8.36 295 THR A C 1
ATOM 3499 O O . THR A 1 244 ? 5.348 -7.374 14.599 1.00 9.41 295 THR A O 1
ATOM 3510 N N . ILE A 1 245 ? 4.169 -5.989 15.953 1.00 8.32 296 ILE A N 1
ATOM 3511 C CA . ILE A 1 245 ? 5.321 -5.646 16.767 1.00 10.32 296 ILE A CA 1
ATOM 3512 C C . ILE A 1 245 ? 5.751 -6.840 17.630 1.00 11.58 296 ILE A C 1
ATOM 3513 O O . ILE A 1 245 ? 6.949 -7.116 17.752 1.00 10.56 296 ILE A O 1
ATOM 3529 N N . LEU A 1 246 ? 4.795 -7.596 18.151 1.00 9.18 297 LEU A N 1
ATOM 3530 C CA . LEU A 1 246 ? 5.108 -8.832 18.855 1.00 9.04 297 LEU A CA 1
ATOM 3531 C C . LEU A 1 246 ? 5.909 -9.769 17.948 1.00 10.86 297 LEU A C 1
ATOM 3532 O O . LEU A 1 246 ? 6.979 -10.294 18.351 1.00 11.31 297 LEU A O 1
ATOM 3548 N N . GLU A 1 247 ? 5.448 -9.976 16.731 1.00 9.39 298 GLU A N 1
ATOM 3549 C CA . GLU A 1 247 ? 6.171 -10.833 15.788 1.00 9.49 298 GLU A CA 1
ATOM 3550 C C . GLU A 1 247 ? 7.612 -10.375 15.537 1.00 9.10 298 GLU A C 1
ATOM 3551 O O . GLU A 1 247 ? 8.535 -11.181 15.613 1.00 10.89 298 GLU A O 1
ATOM 3563 N N . VAL A 1 248 ? 7.803 -9.101 15.243 1.00 8.80 299 VAL A N 1
ATOM 3564 C CA . VAL A 1 248 ? 9.144 -8.657 14.882 1.00 9.93 299 VAL A CA 1
ATOM 3565 C C . VAL A 1 248 ? 10.056 -8.568 16.098 1.00 9.60 299 VAL A C 1
ATOM 3566 O O . VAL A 1 248 ? 11.269 -8.835 15.960 1.00 10.15 299 VAL A O 1
ATOM 3579 N N . ALA A 1 249 ? 9.506 -8.216 17.269 1.00 8.99 300 ALA A N 1
ATOM 3580 C CA . ALA A 1 249 ? 10.323 -8.079 18.460 1.00 9.48 300 ALA A CA 1
ATOM 3581 C C . ALA A 1 249 ? 10.737 -9.426 19.048 1.00 9.85 300 ALA A C 1
ATOM 3582 O O . ALA A 1 249 ? 11.742 -9.525 19.765 1.00 11.30 300 ALA A O 1
ATOM 3589 N N . CYS A 1 250 ? 10.006 -10.487 18.675 1.00 10.31 301 CYS A N 1
ATOM 3590 C CA . CYS A 1 250 ? 10.227 -11.806 19.272 1.00 10.79 301 CYS A CA 1
ATOM 3591 C C . CYS A 1 250 ? 10.579 -12.872 18.267 1.00 10.20 301 CYS A C 1
ATOM 3592 O O . CYS A 1 250 ? 10.858 -14.010 18.643 1.00 12.19 301 CYS A O 1
ATOM 3600 N N . ASN A 1 251 ? 10.590 -12.515 16.989 1.00 9.93 302 ASN A N 1
ATOM 3601 C CA . ASN A 1 251 ? 10.845 -13.488 15.917 1.00 10.15 302 ASN A CA 1
ATOM 3602 C C . ASN A 1 251 ? 9.864 -14.663 16.026 1.00 10.08 302 ASN A C 1
ATOM 3603 O O . ASN A 1 251 ? 10.254 -15.821 15.886 1.00 11.41 302 ASN A O 1
ATOM 3614 N N . MET A 1 252 ? 8.590 -14.325 16.237 1.00 9.55 303 MET A N 1
ATOM 3615 C CA . MET A 1 252 ? 7.539 -15.310 16.538 1.00 10.84 303 MET A CA 1
ATOM 3616 C C . MET A 1 252 ? 6.543 -15.395 15.383 1.00 11.65 303 MET A C 1
ATOM 3617 O O . MET A 1 252 ? 5.846 -14.410 15.057 1.00 12.50 303 MET A O 1
ATOM 3631 N N . GLU A 1 253 ? 6.498 -16.555 14.747 1.00 10.01 304 GLU A N 1
ATOM 3632 C CA . GLU A 1 253 ? 5.519 -16.872 13.752 1.00 10.85 304 GLU A CA 1
ATOM 3633 C C . GLU A 1 253 ? 4.128 -16.809 14.357 1.00 9.91 304 GLU A C 1
ATOM 3634 O O . GLU A 1 253 ? 3.885 -17.431 15.404 1.00 11.42 304 GLU A O 1
ATOM 3646 N N . LEU A 1 254 ? 3.217 -16.147 13.690 1.00 8.67 305 LEU A N 1
ATOM 3647 C CA . LEU A 1 254 ? 1.860 -16.019 14.191 1.00 8.51 305 LEU A CA 1
ATOM 3648 C C . LEU A 1 254 ? 0.964 -17.063 13.514 1.00 9.35 305 LEU A C 1
ATOM 3649 O O . LEU A 1 254 ? 1.012 -17.278 12.298 1.00 10.46 305 LEU A O 1
ATOM 3665 N N . PRO A 1 255 ? 0.155 -17.772 14.305 1.00 9.07 306 PRO A N 1
ATOM 3666 C CA . PRO A 1 255 ? -0.792 -18.737 13.747 1.00 9.72 306 PRO A CA 1
ATOM 3667 C C . PRO A 1 255 ? -1.907 -18.091 12.947 1.00 10.02 306 PRO A C 1
ATOM 3668 O O . PRO A 1 255 ? -2.387 -17.011 13.260 1.00 10.38 306 PRO A O 1
ATOM 3679 N N A HIS A 1 256 ? -2.287 -18.805 11.899 0.63 9.89 307 HIS A N 1
ATOM 3680 N N B HIS A 1 256 ? -2.375 -18.756 11.895 0.37 15.04 307 HIS A N 1
ATOM 3681 C CA A HIS A 1 256 ? -3.426 -18.404 11.070 0.63 9.46 307 HIS A CA 1
ATOM 3682 C CA B HIS A 1 256 ? -3.566 -18.251 11.181 0.37 17.00 307 HIS A CA 1
ATOM 3683 C C A HIS A 1 256 ? -4.730 -18.827 11.713 0.63 9.81 307 HIS A C 1
ATOM 3684 C C B HIS A 1 256 ? -4.818 -18.953 11.631 0.37 28.27 307 HIS A C 1
ATOM 3685 O O A HIS A 1 256 ? -5.775 -18.271 11.408 0.63 10.47 307 HIS A O 1
ATOM 3686 O O B HIS A 1 256 ? -5.895 -18.783 11.062 0.37 13.12 307 HIS A O 1
ATOM 3713 N N . GLY A 1 257 ? -4.694 -19.777 12.648 1.00 12.17 308 GLY A N 1
ATOM 3714 C CA . GLY A 1 257 ? -5.893 -20.296 13.252 1.00 12.05 308 GLY A CA 1
ATOM 3715 C C . GLY A 1 257 ? -5.557 -21.212 14.394 1.00 11.17 308 GLY A C 1
ATOM 3716 O O . GLY A 1 257 ? -4.444 -21.258 14.842 1.00 11.65 308 GLY A O 1
ATOM 3720 N N . GLY A 1 258 ? -6.538 -21.982 14.834 1.00 11.99 309 GLY A N 1
ATOM 3721 C CA . GLY A 1 258 ? -6.368 -22.945 15.912 1.00 12.46 309 GLY A CA 1
ATOM 3722 C C . GLY A 1 258 ? -6.217 -22.315 17.277 1.00 12.31 309 GLY A C 1
ATOM 3723 O O . GLY A 1 258 ? -6.432 -21.127 17.500 1.00 11.90 309 GLY A O 1
ATOM 3727 N N . GLU A 1 259 ? -5.811 -23.139 18.240 1.00 12.92 310 GLU A N 1
ATOM 3728 C CA . GLU A 1 259 ? -5.728 -22.745 19.622 1.00 15.27 310 GLU A CA 1
ATOM 3729 C C . GLU A 1 259 ? -4.833 -21.549 19.862 1.00 12.21 310 GLU A C 1
ATOM 3730 O O . GLU A 1 259 ? -5.157 -20.686 20.632 1.00 12.72 310 GLU A O 1
ATOM 3742 N N . GLY A 1 260 ? -3.718 -21.461 19.146 1.00 11.78 311 GLY A N 1
ATOM 3743 C CA . GLY A 1 260 ? -2.784 -20.399 19.373 1.00 11.19 311 GLY A CA 1
ATOM 3744 C C . GLY A 1 260 ? -3.353 -19.082 18.907 1.00 10.55 311 GLY A C 1
ATOM 3745 O O . GLY A 1 260 ? -3.070 -18.041 19.471 1.00 10.23 311 GLY A O 1
ATOM 3749 N N . TRP A 1 261 ? -4.112 -19.120 17.803 1.00 10.44 312 TRP A N 1
ATOM 3750 C CA . TRP A 1 261 ? -4.764 -17.916 17.313 1.00 9.97 312 TRP A CA 1
ATOM 3751 C C . TRP A 1 261 ? -5.739 -17.337 18.354 1.0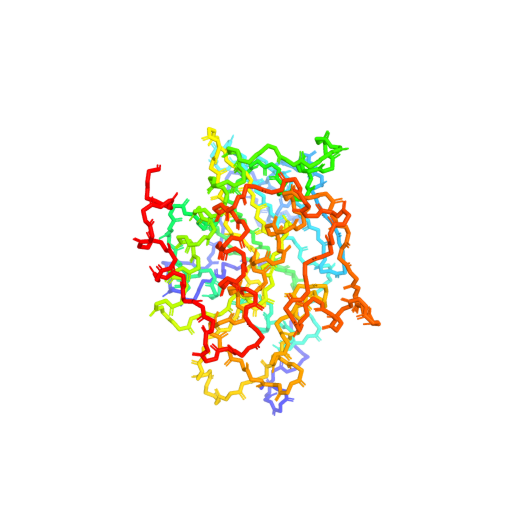0 10.20 312 TRP A C 1
ATOM 3752 O O . TRP A 1 261 ? -5.799 -16.133 18.609 1.00 10.34 312 TRP A O 1
ATOM 3773 N N . GLN A 1 262 ? -6.506 -18.230 18.954 1.00 10.87 313 GLN A N 1
ATOM 3774 C CA . GLN A 1 262 ? -7.442 -17.864 19.996 1.00 11.30 313 GLN A CA 1
ATOM 3775 C C . GLN A 1 262 ? -6.711 -17.304 21.182 1.00 11.25 313 GLN A C 1
ATOM 3776 O O . GLN A 1 262 ? -7.083 -16.269 21.727 1.00 11.21 313 GLN A O 1
ATOM 3790 N N . GLN A 1 263 ? -5.632 -17.965 21.601 1.00 11.34 314 GLN A N 1
ATOM 3791 C CA . GLN A 1 263 ? -4.912 -17.521 22.806 1.00 11.89 314 GLN A CA 1
ATOM 3792 C C . GLN A 1 263 ? -4.357 -16.109 22.675 1.00 10.81 314 GLN A C 1
ATOM 3793 O O . GLN A 1 263 ? -4.452 -15.309 23.599 1.00 10.96 314 GLN A O 1
ATOM 3807 N N . LEU A 1 264 ? -3.805 -15.768 21.514 1.00 10.18 315 LEU A N 1
ATOM 3808 C CA . LEU A 1 264 ? -3.305 -14.419 21.294 1.00 9.85 315 LEU A CA 1
ATOM 3809 C C . LEU A 1 264 ? -4.390 -13.371 21.304 1.00 10.99 315 LEU A C 1
ATOM 3810 O O . LEU A 1 264 ? -4.096 -12.204 21.475 1.00 11.95 315 LEU A O 1
ATOM 3826 N N . ARG A 1 265 ? -5.637 -13.808 21.196 1.00 11.21 316 ARG A N 1
ATOM 3827 C CA . ARG A 1 265 ? -6.797 -12.944 21.244 1.00 10.11 316 ARG A CA 1
ATOM 3828 C C . ARG A 1 265 ? -7.536 -13.032 22.555 1.00 11.45 316 ARG A C 1
ATOM 3829 O O . ARG A 1 265 ? -8.657 -12.553 22.692 1.00 13.62 316 ARG A O 1
ATOM 3850 N N . GLN A 1 266 ? -6.857 -13.635 23.549 1.00 11.16 317 GLN A N 1
ATOM 3851 C CA . GLN A 1 266 ? -7.317 -13.732 24.950 1.00 11.96 317 GLN A CA 1
ATOM 3852 C C . GLN A 1 266 ? -6.250 -13.262 25.913 1.00 13.38 317 GLN A C 1
ATOM 3853 O O . GLN A 1 266 ? -6.221 -13.678 27.091 1.00 16.46 317 GLN A O 1
ATOM 3867 N N . GLY A 1 267 ? -5.379 -12.389 25.462 1.00 13.64 318 GLY A N 1
ATOM 3868 C CA . GLY A 1 267 ? -4.382 -11.815 26.360 1.00 15.66 318 GLY A CA 1
ATOM 3869 C C . GLY A 1 267 ? -3.135 -12.641 26.599 1.00 17.49 318 GLY A C 1
ATOM 3870 O O . GLY A 1 267 ? -2.289 -12.256 27.415 1.00 24.91 318 GLY A O 1
ATOM 3874 N N . TYR A 1 268 ? -2.981 -13.776 25.939 1.00 14.43 319 TYR A N 1
ATOM 3875 C CA . TYR A 1 268 ? -1.796 -14.617 26.133 1.00 12.99 319 TYR A CA 1
ATOM 3876 C C . TYR A 1 268 ? -0.575 -14.077 25.401 1.00 11.14 319 TYR A C 1
ATOM 3877 O O . TYR A 1 268 ? -0.639 -13.787 24.193 1.00 12.35 319 TYR A O 1
ATOM 3895 N N . LEU A 1 269 ? 0.518 -13.923 26.128 1.00 12.39 320 LEU A N 1
ATOM 3896 C CA . LEU A 1 269 ? 1.843 -13.669 25.585 1.00 12.59 320 LEU A CA 1
ATOM 3897 C C . LEU A 1 269 ? 2.707 -14.920 25.870 1.00 16.18 320 LEU A C 1
ATOM 3898 O O . LEU A 1 269 ? 3.053 -15.228 27.037 1.00 17.16 320 LEU A O 1
ATOM 3914 N N . PRO A 1 270 ? 3.018 -15.707 24.847 1.00 14.73 321 PRO A N 1
ATOM 3915 C CA . PRO A 1 270 ? 3.739 -16.971 25.028 1.00 13.39 321 PRO A CA 1
ATOM 3916 C C . PRO A 1 270 ? 5.064 -16.748 25.734 1.00 13.30 321 PRO A C 1
ATOM 3917 O O . PRO A 1 270 ? 5.896 -16.018 25.195 1.00 17.71 321 PRO A O 1
ATOM 3928 N N . PRO A 1 271 ? 5.271 -17.362 26.907 1.00 16.99 322 PRO A N 1
ATOM 3929 C CA . PRO A 1 271 ? 6.479 -17.071 27.694 1.00 18.95 322 PRO A CA 1
ATOM 3930 C C . PRO A 1 271 ? 7.785 -17.399 26.987 1.00 22.61 322 PRO A C 1
ATOM 3931 O O . PRO A 1 271 ? 8.729 -16.607 27.090 1.00 29.63 322 PRO A O 1
ATOM 3942 N N . GLU A 1 272 ? 7.828 -18.466 26.200 1.00 22.73 323 GLU A N 1
ATOM 3943 C CA . GLU A 1 272 ? 9.055 -18.888 25.525 1.00 49.73 323 GLU A CA 1
ATOM 3944 C C . GLU A 1 272 ? 9.539 -17.875 24.478 1.00 35.01 323 GLU A C 1
ATOM 3945 O O . GLU A 1 272 ? 10.720 -17.828 24.147 1.00 67.22 323 GLU A O 1
ATOM 3957 N N . PHE A 1 273 ? 8.627 -17.057 23.973 1.00 13.92 324 PHE A N 1
ATOM 3958 C CA . PHE A 1 273 ? 8.937 -16.119 22.962 1.00 13.99 324 PHE A CA 1
ATOM 3959 C C . PHE A 1 273 ? 9.066 -14.714 23.492 1.00 13.41 324 PHE A C 1
ATOM 3960 O O . PHE A 1 273 ? 9.767 -13.910 22.895 1.00 15.33 324 PHE A O 1
ATOM 3977 N N . THR A 1 274 ? 8.381 -14.413 24.610 1.00 11.66 325 THR A N 1
ATOM 3978 C CA . THR A 1 274 ? 8.224 -13.011 25.039 1.00 12.46 325 THR A CA 1
ATOM 3979 C C . THR A 1 274 ? 8.989 -12.690 26.301 1.00 12.68 325 THR A C 1
ATOM 3980 O O . THR A 1 274 ? 8.942 -11.516 26.733 1.00 15.30 325 THR A O 1
ATOM 3991 N N . ALA A 1 275 ? 9.685 -13.637 26.912 1.00 13.13 326 ALA A N 1
ATOM 3992 C CA . ALA A 1 275 ? 10.282 -13.393 28.207 1.00 13.74 326 ALA A CA 1
ATOM 3993 C C . ALA A 1 275 ? 11.423 -12.435 28.083 1.00 16.22 326 ALA A C 1
ATOM 3994 O O . ALA A 1 275 ? 11.833 -11.853 29.100 1.00 21.97 326 ALA A O 1
ATOM 4001 N N . GLY A 1 276 ? 11.921 -12.211 26.886 1.00 14.96 327 GLY A N 1
ATOM 4002 C CA . GLY A 1 276 ? 13.057 -11.326 26.754 1.00 15.10 327 GLY A CA 1
ATOM 4003 C C . GLY A 1 276 ? 12.677 -9.880 26.442 1.00 15.39 327 GLY A C 1
ATOM 4004 O O . GLY A 1 276 ? 13.574 -9.067 26.281 1.00 18.40 327 GLY A O 1
ATOM 4008 N N . LEU A 1 277 ? 11.395 -9.578 26.361 1.00 12.75 328 LEU A N 1
ATOM 4009 C CA . LEU A 1 277 ? 10.891 -8.212 26.135 1.00 12.24 328 LEU A CA 1
ATOM 4010 C C . LEU A 1 277 ? 11.153 -7.390 27.401 1.00 12.82 328 LEU A C 1
ATOM 4011 O O . LEU A 1 277 ? 11.004 -7.885 28.515 1.00 13.51 328 LEU A O 1
ATOM 4027 N N . SER A 1 278 ? 11.463 -6.114 27.192 1.00 13.10 329 SER A N 1
ATOM 4028 C CA . SER A 1 278 ? 11.509 -5.204 28.307 1.00 13.47 329 SER A CA 1
ATOM 4029 C C . SER A 1 278 ? 10.104 -5.102 28.894 1.00 13.29 329 SER A C 1
ATOM 4030 O O . SER A 1 278 ? 9.132 -5.287 28.244 1.00 12.62 329 SER A O 1
ATOM 4038 N N . SER A 1 279 ? 10.065 -4.756 30.164 1.00 14.04 330 SER A N 1
ATOM 4039 C CA . SER A 1 279 ? 8.781 -4.545 30.818 1.00 14.08 330 SER A CA 1
ATOM 4040 C C . SER A 1 279 ? 8.028 -3.441 30.133 1.00 13.59 330 SER A C 1
ATOM 4041 O O . SER A 1 279 ? 6.795 -3.524 30.019 1.00 13.25 330 SER A O 1
ATOM 4049 N N . GLU A 1 280 ? 8.734 -2.403 29.696 1.00 13.66 331 GLU A N 1
ATOM 4050 C CA . GLU A 1 280 ? 8.056 -1.295 29.036 1.00 13.32 331 GLU A CA 1
ATOM 4051 C C . GLU A 1 280 ? 7.396 -1.700 27.713 1.00 13.60 331 GLU A C 1
ATOM 4052 O O . GLU A 1 280 ? 6.254 -1.320 27.419 1.00 13.55 331 GLU A O 1
ATOM 4064 N N . LEU A 1 281 ? 8.108 -2.461 26.883 1.00 11.97 332 LEU A N 1
ATOM 4065 C CA . LEU A 1 281 ? 7.530 -2.881 25.622 1.00 11.89 332 LEU A CA 1
ATOM 4066 C C . LEU A 1 281 ? 6.411 -3.873 25.848 1.00 11.72 332 LEU A C 1
ATOM 4067 O O . LEU A 1 281 ? 5.353 -3.782 25.217 1.00 12.68 332 LEU A O 1
ATOM 4083 N N . ARG A 1 282 ? 6.569 -4.790 26.780 1.00 11.28 333 ARG A N 1
ATOM 4084 C CA . ARG A 1 282 ? 5.506 -5.714 27.124 1.00 11.80 333 ARG A CA 1
ATOM 4085 C C . ARG A 1 282 ? 4.244 -4.940 27.546 1.00 12.19 333 ARG A C 1
ATOM 4086 O O . ARG A 1 282 ? 3.147 -5.281 27.114 1.00 12.79 333 ARG A O 1
ATOM 4107 N N A SER A 1 283 ? 4.393 -3.907 28.355 0.56 11.88 334 SER A N 1
ATOM 4108 N N B SER A 1 283 ? 4.413 -3.889 28.334 0.44 11.87 334 SER A N 1
ATOM 4109 C CA A SER A 1 283 ? 3.229 -3.150 28.836 0.56 12.57 334 SER A CA 1
ATOM 4110 C CA B SER A 1 283 ? 3.269 -3.137 28.863 0.44 13.17 334 SER A CA 1
ATOM 4111 C C A SER A 1 283 ? 2.484 -2.531 27.650 0.56 12.63 334 SER A C 1
ATOM 4112 C C B SER A 1 283 ? 2.510 -2.415 27.753 0.44 12.75 334 SER A C 1
ATOM 4113 O O A SER A 1 283 ? 1.235 -2.590 27.534 0.56 11.51 334 SER A O 1
ATOM 4114 O O B SER A 1 283 ? 1.280 -2.274 27.826 0.44 14.59 334 SER A O 1
ATOM 4129 N N . VAL A 1 284 ? 3.234 -1.909 26.758 1.00 11.43 335 VAL A N 1
ATOM 4130 C CA . VAL A 1 284 ? 2.603 -1.284 25.600 1.00 11.77 335 VAL A CA 1
ATOM 4131 C C . VAL A 1 284 ? 1.908 -2.326 24.728 1.00 12.74 335 VAL A C 1
ATOM 4132 O O . VAL A 1 284 ? 0.767 -2.096 24.306 1.00 11.78 335 VAL A O 1
ATOM 4145 N N . LEU A 1 285 ? 2.534 -3.482 24.526 1.00 11.78 336 LEU A N 1
ATOM 4146 C CA . LEU A 1 285 ? 1.860 -4.521 23.747 1.00 13.85 336 LEU A CA 1
ATOM 4147 C C . LEU A 1 285 ? 0.576 -5.021 24.410 1.00 13.25 336 LEU A C 1
ATOM 4148 O O . LEU A 1 285 ? -0.430 -5.247 23.736 1.00 12.15 336 LEU A O 1
ATOM 4164 N N . VAL A 1 286 ? 0.547 -5.169 25.731 1.00 11.24 337 VAL A N 1
ATOM 4165 C CA . VAL A 1 286 ? -0.671 -5.565 26.407 1.00 11.99 337 VAL A CA 1
ATOM 4166 C C . VAL A 1 286 ? -1.789 -4.557 26.155 1.00 12.57 337 VAL A C 1
ATOM 4167 O O . VAL A 1 286 ? -2.958 -4.936 25.949 1.00 13.91 337 VAL A O 1
ATOM 4180 N N . MET A 1 287 ? -1.460 -3.273 26.136 1.00 12.04 338 MET A N 1
ATOM 4181 C CA . MET A 1 287 ? -2.462 -2.268 25.860 1.00 11.64 338 MET A CA 1
ATOM 4182 C C . MET A 1 287 ? -3.027 -2.422 24.469 1.00 10.67 338 MET A C 1
ATOM 4183 O O . MET A 1 287 ? -4.200 -2.130 24.225 1.00 13.37 338 MET A O 1
ATOM 4197 N N . MET A 1 288 ? -2.178 -2.746 23.503 1.00 10.32 339 MET A N 1
ATOM 4198 C CA . MET A 1 288 ? -2.560 -2.856 22.098 1.00 9.48 339 MET A CA 1
ATOM 4199 C C . MET A 1 288 ? -3.339 -4.138 21.805 1.00 9.84 339 MET A C 1
ATOM 4200 O O . MET A 1 288 ? -4.137 -4.190 20.838 1.00 11.46 339 MET A O 1
ATOM 4214 N N . LEU A 1 289 ? -3.079 -5.191 22.568 1.00 10.02 340 LEU A N 1
ATOM 4215 C CA . LEU A 1 289 ? -3.654 -6.488 22.322 1.00 9.54 340 LEU A CA 1
ATOM 4216 C C . LEU A 1 289 ? -4.883 -6.785 23.190 1.00 11.26 340 LEU A C 1
ATOM 4217 O O . LEU A 1 289 ? -5.428 -7.894 23.157 1.00 12.09 340 LEU A O 1
ATOM 4233 N N . GLU A 1 290 ? -5.389 -5.779 23.893 1.00 11.62 341 GLU A N 1
ATOM 4234 C CA . GLU A 1 290 ? -6.597 -5.947 24.664 1.00 13.29 341 GLU A CA 1
ATOM 4235 C C . GLU A 1 290 ? -7.707 -6.549 23.801 1.00 12.51 341 GLU A C 1
ATOM 4236 O O . GLU A 1 290 ? -8.014 -6.018 22.726 1.00 12.56 341 GLU A O 1
ATOM 4248 N N . PRO A 1 291 ? -8.309 -7.680 24.227 1.00 13.11 342 PRO A N 1
ATOM 4249 C CA . PRO A 1 291 ? -9.307 -8.324 23.353 1.00 13.44 342 PRO A CA 1
ATOM 4250 C C . PRO A 1 291 ? -10.544 -7.490 23.128 1.00 14.43 342 PRO A C 1
ATOM 4251 O O . PRO A 1 291 ? -11.111 -7.545 22.060 1.00 14.61 342 PRO A O 1
ATOM 4262 N N . ASP A 1 292 ? -10.944 -6.700 24.106 1.00 15.92 343 ASP A N 1
ATOM 4263 C CA . ASP A 1 292 ? -12.150 -5.861 23.956 1.00 16.16 343 ASP A CA 1
ATOM 4264 C C . ASP A 1 292 ? -11.792 -4.548 23.254 1.00 15.32 343 ASP A C 1
ATOM 4265 O O . ASP A 1 292 ? -11.040 -3.754 23.784 1.00 18.43 343 ASP A O 1
ATOM 4274 N 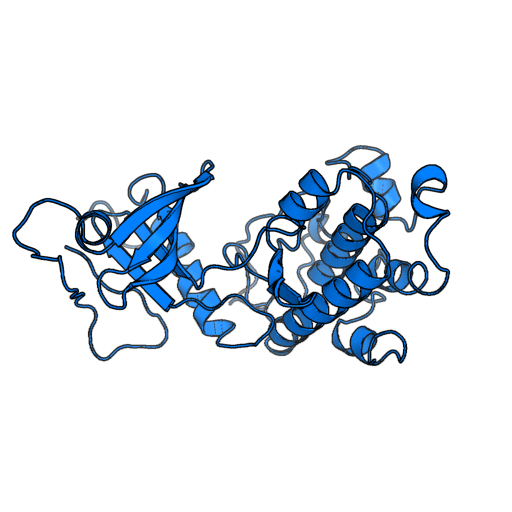N . PRO A 1 293 ? -12.316 -4.338 22.049 1.00 15.45 344 PRO A N 1
ATOM 4275 C CA . PRO A 1 293 ? -11.938 -3.115 21.352 1.00 18.03 344 PRO A CA 1
ATOM 4276 C C . PRO A 1 293 ? -12.345 -1.841 22.065 1.00 22.30 344 PRO A C 1
ATOM 4277 O O . PRO A 1 293 ? -11.731 -0.794 21.812 1.00 19.90 344 PRO A O 1
ATOM 4288 N N . LYS A 1 294 ? -13.320 -1.920 22.951 1.00 20.03 345 LYS A N 1
ATOM 4289 C CA . LYS A 1 294 ? -13.749 -0.720 23.644 1.00 18.33 345 LYS A CA 1
ATOM 4290 C C . LYS A 1 294 ? -12.743 -0.322 24.731 1.00 26.06 345 LYS A C 1
ATOM 4291 O O . LYS A 1 294 ? -12.714 0.830 25.153 1.00 27.26 345 LYS A O 1
ATOM 4310 N N . LEU A 1 295 ? -11.931 -1.274 25.178 1.00 20.55 346 LEU A N 1
ATOM 4311 C CA . LEU A 1 295 ? -10.882 -1.078 26.180 1.00 20.48 346 LEU A CA 1
ATOM 4312 C C . LEU A 1 295 ? -9.463 -0.895 25.626 1.00 22.32 346 LEU A C 1
ATOM 4313 O O . LEU A 1 295 ? -8.522 -0.500 26.328 1.00 23.63 346 LEU A O 1
ATOM 4329 N N . ARG A 1 296 ? -9.280 -1.291 24.390 1.00 16.56 347 ARG A N 1
ATOM 4330 C CA . ARG A 1 296 ? -8.006 -1.219 23.731 1.00 14.48 347 ARG A CA 1
ATOM 4331 C C . ARG A 1 296 ? -7.552 0.243 23.600 1.00 14.08 347 ARG A C 1
ATOM 4332 O O . ARG A 1 296 ? -8.317 1.094 23.306 1.00 15.77 347 ARG A O 1
ATOM 4353 N N . ALA A 1 297 ? -6.260 0.491 23.777 1.00 17.48 348 ALA A N 1
ATOM 4354 C CA . ALA A 1 297 ? -5.744 1.841 23.639 1.00 14.70 348 ALA A CA 1
ATOM 4355 C C . ALA A 1 297 ? -5.904 2.339 22.219 1.00 12.60 348 ALA A C 1
ATOM 4356 O O . ALA A 1 297 ? -5.799 1.541 21.292 1.00 13.21 348 ALA A O 1
ATOM 4363 N N . THR A 1 298 ? -6.088 3.642 22.060 1.00 14.11 349 THR A N 1
ATOM 4364 C CA . THR A 1 298 ? -6.042 4.306 20.750 1.00 12.82 349 THR A CA 1
ATOM 4365 C C . THR A 1 298 ? -4.616 4.683 20.374 1.00 13.60 349 THR A C 1
ATOM 4366 O O . THR A 1 298 ? -3.721 4.791 21.224 1.00 12.89 349 THR A O 1
ATOM 4377 N N . ALA A 1 299 ? -4.368 4.890 19.088 1.00 13.01 350 ALA A N 1
ATOM 4378 C CA . ALA A 1 299 ? -3.065 5.301 18.671 1.00 11.03 350 ALA A CA 1
ATOM 4379 C C . ALA A 1 299 ? -2.661 6.611 19.303 1.00 13.11 350 ALA A C 1
ATOM 4380 O O . ALA A 1 299 ? -1.542 6.736 19.766 1.00 13.37 350 ALA A O 1
ATOM 4387 N N . GLU A 1 300 ? -3.570 7.586 19.409 1.00 14.32 351 GLU A N 1
ATOM 4388 C CA . GLU A 1 300 ? -3.276 8.860 20.066 1.00 16.84 351 GLU A CA 1
ATOM 4389 C C . GLU A 1 300 ? -2.905 8.656 21.514 1.00 15.11 351 GLU A C 1
ATOM 4390 O O . GLU A 1 300 ? -1.959 9.256 22.031 1.00 17.17 351 GLU A O 1
ATOM 4402 N N . ALA A 1 301 ? -3.638 7.801 22.197 1.00 13.89 352 ALA A N 1
ATOM 4403 C CA . ALA A 1 301 ? -3.345 7.573 23.614 1.00 15.08 352 ALA A CA 1
ATOM 4404 C C . ALA A 1 301 ? -1.977 6.907 23.805 1.00 13.38 352 ALA A C 1
ATOM 4405 O O . ALA A 1 301 ? -1.261 7.245 24.763 1.00 14.89 352 ALA A O 1
ATOM 4412 N N . LEU A 1 302 ? -1.617 5.970 22.947 1.00 13.37 353 LEU A N 1
ATOM 4413 C CA . LEU A 1 302 ? -0.309 5.340 22.994 1.00 12.05 353 LEU A CA 1
ATOM 4414 C C . LEU A 1 302 ? 0.802 6.346 22.722 1.00 14.08 353 LEU A C 1
ATOM 4415 O O . LEU A 1 302 ? 1.787 6.368 23.453 1.00 14.03 353 LEU A O 1
ATOM 4431 N N . LEU A 1 303 ? 0.648 7.214 21.724 1.00 13.79 354 LEU A N 1
ATOM 4432 C CA . LEU A 1 303 ? 1.662 8.199 21.396 1.00 12.89 354 LEU A CA 1
ATOM 4433 C C . LEU A 1 303 ? 1.896 9.235 22.486 1.00 15.50 354 LEU A C 1
ATOM 4434 O O . LEU A 1 303 ? 2.931 9.918 22.498 1.00 18.07 354 LEU A O 1
ATOM 4450 N N . ALA A 1 304 ? 0.911 9.399 23.364 1.00 14.33 355 ALA A N 1
ATOM 4451 C CA . ALA A 1 304 ? 1.038 10.276 24.537 1.00 15.79 355 ALA A CA 1
ATOM 4452 C C . ALA A 1 304 ? 1.878 9.684 25.636 1.00 15.47 355 ALA A C 1
ATOM 4453 O O . ALA A 1 304 ? 2.282 10.411 26.513 1.00 16.37 355 ALA A O 1
ATOM 4460 N N . LEU A 1 305 ? 2.129 8.389 25.624 1.00 14.68 356 LEU A N 1
ATOM 4461 C CA . LEU A 1 305 ? 2.988 7.801 26.677 1.00 14.87 356 LEU A CA 1
ATOM 4462 C C . LEU A 1 305 ? 4.410 8.338 26.570 1.00 15.20 356 LEU A C 1
ATOM 4463 O O . LEU A 1 305 ? 4.976 8.312 25.479 1.00 16.25 356 LEU A O 1
ATOM 4479 N N . PRO A 1 306 ? 5.041 8.649 27.677 1.00 16.01 357 PRO A N 1
ATOM 4480 C CA . PRO A 1 306 ? 6.408 9.148 27.595 1.00 16.44 357 PRO A CA 1
ATOM 4481 C C . PRO A 1 306 ? 7.335 8.184 26.900 1.00 16.92 357 PRO A C 1
ATOM 4482 O O . PRO A 1 306 ? 8.203 8.662 26.181 1.00 18.71 357 PRO A O 1
ATOM 4493 N N . VAL A 1 307 ? 7.169 6.879 27.057 1.00 15.44 358 VAL A N 1
ATOM 4494 C CA . VAL A 1 307 ? 8.070 5.954 26.386 1.00 16.45 358 VAL A CA 1
ATOM 4495 C C . VAL A 1 307 ? 8.040 6.053 24.886 1.00 18.73 358 VAL A C 1
ATOM 4496 O O . VAL A 1 307 ? 9.010 5.632 24.230 1.00 22.76 358 VAL A O 1
ATOM 4509 N N . LEU A 1 308 ? 6.962 6.607 24.325 1.00 13.68 359 LEU A N 1
ATOM 4510 C CA . LEU A 1 308 ? 6.804 6.738 22.872 1.00 13.61 359 LEU A CA 1
ATOM 4511 C C . LEU A 1 308 ? 7.071 8.176 22.385 1.00 20.62 359 LEU A C 1
ATOM 4512 O O . LEU A 1 308 ? 6.854 8.470 21.213 1.00 26.03 359 LEU A O 1
ATOM 4528 N N . ARG A 1 309 ? 7.555 9.058 23.235 1.00 21.84 360 ARG A N 1
ATOM 4529 C CA . ARG A 1 309 ? 7.687 10.431 22.769 1.00 31.99 360 ARG A CA 1
ATOM 4530 C C . ARG A 1 309 ? 9.119 10.629 22.290 1.00 82.76 360 ARG A C 1
ATOM 4531 O O . ARG A 1 309 ? 9.338 10.885 21.099 1.00 49.69 360 ARG A O 1
ATOM 4552 N N . GLN A 1 310 ? 10.086 10.427 23.179 1.00 70.61 361 GLN A N 1
ATOM 4553 C CA . GLN A 1 310 ? 11.495 10.486 22.787 1.00 147.12 361 GLN A CA 1
ATOM 4554 C C . GLN A 1 310 ? 11.845 9.473 21.693 1.00 92.47 361 GLN A C 1
ATOM 4555 O O . GLN A 1 310 ? 12.334 9.848 20.620 1.00 75.80 361 GLN A O 1
#

Organism: Homo sapiens (NCBI:txid9606)

InterPro domains:
  IPR000719 Protein kinase domain [PF00069] (110-357)
  IPR000719 Protein kinase domain [PS50011] (110-359)
  IPR000719 Protein kinase domain [SM00220] (110-359)
  IPR008271 Serine/threonine-protein kinase, active site [PS00108] (229-241)
  IPR011009 Protein kinase-like domain superfamily [SSF56112] (108-419)
  IPR016235 Tyrosine/threonine-protein kinase, Cdc2 inhibitor [PIRSF000567] (10-497)
  IPR017441 Protein kinase, ATP binding site [PS00107] (116-139)
  IPR050339 Cell Cycle and Stress Response Kinase [PTHR11042] (47-356)